Protein AF-X1KD25-F1 (afdb_monomer_lite)

Structure (mmCIF, N/CA/C/O backbone):
data_AF-X1KD25-F1
#
_entry.id   AF-X1KD25-F1
#
loop_
_atom_site.group_PDB
_atom_site.id
_atom_site.type_symbol
_atom_site.label_atom_id
_atom_site.label_alt_id
_atom_site.label_comp_id
_atom_site.label_asym_id
_atom_site.label_entity_id
_atom_site.label_seq_id
_atom_site.pdbx_PDB_ins_code
_atom_site.Cartn_x
_atom_site.Cartn_y
_atom_site.Cartn_z
_atom_site.occupancy
_atom_site.B_iso_or_equiv
_atom_site.auth_seq_id
_atom_site.auth_comp_id
_atom_site.auth_asym_id
_atom_site.auth_atom_id
_atom_site.pdbx_PDB_model_num
ATOM 1 N N . GLN A 1 1 ? 1.544 -10.661 -23.623 1.00 43.53 1 GLN A N 1
ATOM 2 C CA . GLN A 1 1 ? 0.130 -10.955 -23.960 1.00 43.53 1 GLN A CA 1
ATOM 3 C C . GLN A 1 1 ? -0.724 -11.406 -22.763 1.00 43.53 1 GLN A C 1
ATOM 5 O O . GLN A 1 1 ? -1.501 -10.585 -22.304 1.00 43.53 1 GLN A O 1
ATOM 10 N N . ARG A 1 2 ? -0.574 -12.611 -22.173 1.00 44.50 2 ARG A N 1
ATOM 11 C CA . ARG A 1 2 ? -1.440 -13.079 -21.047 1.00 44.50 2 ARG A CA 1
ATOM 12 C C . ARG A 1 2 ? -1.481 -12.170 -19.800 1.00 44.50 2 ARG A C 1
ATOM 14 O O . ARG A 1 2 ? -2.499 -12.089 -19.130 1.00 44.50 2 ARG A O 1
ATOM 21 N N . TYR A 1 3 ? -0.382 -11.484 -19.483 1.00 47.22 3 TYR A N 1
ATOM 22 C CA . TYR A 1 3 ? -0.321 -10.538 -18.360 1.00 47.22 3 TYR A CA 1
ATOM 23 C C . TYR A 1 3 ? -1.125 -9.248 -18.615 1.00 47.22 3 TYR A C 1
ATOM 25 O O . TYR A 1 3 ? -1.757 -8.728 -17.701 1.00 47.22 3 TYR A O 1
ATOM 33 N N . LEU A 1 4 ? -1.143 -8.760 -19.860 1.00 44.66 4 LEU A N 1
ATOM 34 C CA . LEU A 1 4 ? -1.826 -7.523 -20.257 1.00 44.66 4 LEU A CA 1
ATOM 35 C C . LEU A 1 4 ? -3.346 -7.714 -20.344 1.00 44.66 4 LEU A C 1
ATOM 37 O O . LEU A 1 4 ? -4.096 -6.845 -19.901 1.00 44.66 4 LEU A O 1
ATOM 41 N N . SER A 1 5 ? -3.804 -8.897 -20.772 1.00 47.56 5 SER A N 1
ATOM 42 C CA . SER A 1 5 ? -5.229 -9.251 -20.741 1.00 47.56 5 SER A CA 1
ATOM 43 C C . SER A 1 5 ? -5.800 -9.255 -19.317 1.00 47.56 5 SER A C 1
ATOM 45 O O . SER A 1 5 ? -6.944 -8.861 -19.113 1.00 47.56 5 SER A O 1
ATOM 47 N N . TYR A 1 6 ? -4.997 -9.608 -18.304 1.00 48.19 6 TYR A N 1
ATOM 48 C CA . TYR A 1 6 ? -5.400 -9.509 -16.892 1.00 48.19 6 TYR A CA 1
ATOM 49 C C . TYR A 1 6 ? -5.487 -8.064 -16.371 1.00 48.19 6 TYR A C 1
ATOM 51 O O . TYR A 1 6 ? -6.129 -7.816 -15.349 1.00 48.19 6 TYR A O 1
ATOM 59 N N . GLN A 1 7 ? -4.884 -7.104 -17.078 1.00 49.00 7 GLN A N 1
ATOM 60 C CA . GLN A 1 7 ? -4.996 -5.668 -16.801 1.00 49.00 7 GLN A CA 1
ATOM 61 C C . GLN A 1 7 ? -6.089 -4.981 -17.639 1.00 49.00 7 GLN A C 1
ATOM 63 O O . GLN A 1 7 ? -6.193 -3.758 -17.620 1.00 49.00 7 GLN A O 1
ATOM 68 N N . GLY A 1 8 ? -6.911 -5.749 -18.365 1.00 45.19 8 GLY A N 1
ATOM 69 C CA . GLY A 1 8 ? -7.964 -5.214 -19.233 1.00 45.19 8 GLY A CA 1
ATOM 70 C C . GLY A 1 8 ? -7.456 -4.667 -20.570 1.00 45.19 8 GLY A C 1
ATOM 71 O O . GLY A 1 8 ? -8.221 -4.037 -21.298 1.00 45.19 8 GLY A O 1
ATOM 72 N N . ILE A 1 9 ? -6.186 -4.910 -20.912 1.00 48.06 9 ILE A N 1
ATOM 73 C CA . ILE A 1 9 ? -5.575 -4.506 -22.181 1.00 48.06 9 ILE A CA 1
ATOM 74 C C . ILE A 1 9 ? -5.571 -5.726 -23.102 1.00 48.06 9 ILE A C 1
ATOM 76 O O . ILE A 1 9 ? -4.728 -6.617 -23.001 1.00 48.06 9 ILE A O 1
ATOM 80 N N . TRP A 1 10 ? -6.573 -5.780 -23.977 1.00 44.00 10 TRP A N 1
ATOM 81 C CA . TRP A 1 10 ? -6.831 -6.921 -24.860 1.00 44.00 10 TRP A CA 1
ATOM 82 C C . TRP A 1 10 ? -6.102 -6.831 -26.200 1.00 44.00 10 TRP A C 1
ATOM 84 O O . TRP A 1 10 ? -5.900 -7.848 -26.858 1.00 44.00 10 TRP A O 1
ATOM 94 N N . VAL A 1 11 ? -5.701 -5.623 -26.599 1.00 43.00 11 VAL A N 1
ATOM 95 C CA . VAL A 1 11 ? -5.075 -5.355 -27.894 1.00 43.00 11 VAL A CA 1
ATOM 96 C C . VAL A 1 11 ? -3.830 -4.509 -27.672 1.00 43.00 11 VAL A C 1
ATOM 98 O O . VAL A 1 11 ? -3.901 -3.418 -27.113 1.00 43.00 11 VAL A O 1
ATOM 101 N N . GLU A 1 12 ? -2.692 -5.026 -28.122 1.00 47.00 12 GLU A N 1
ATOM 102 C CA . GLU A 1 12 ? -1.426 -4.302 -28.197 1.00 47.00 12 GLU A CA 1
ATOM 103 C C . GLU A 1 12 ? -1.248 -3.859 -29.653 1.00 47.00 12 GLU A C 1
ATOM 105 O O . GLU A 1 12 ? -1.071 -4.686 -30.547 1.00 47.00 12 GLU A O 1
ATOM 110 N N . LEU A 1 13 ? -1.370 -2.558 -29.909 1.00 48.16 13 LEU A N 1
ATOM 111 C CA . LEU A 1 13 ? -1.155 -1.964 -31.227 1.00 48.16 13 LEU A CA 1
ATOM 112 C C . LEU A 1 13 ? 0.227 -1.310 -31.236 1.00 48.16 13 LEU A C 1
ATOM 114 O O . LEU A 1 13 ? 0.434 -0.274 -30.609 1.00 48.16 13 LEU A O 1
ATOM 118 N N . ALA A 1 14 ? 1.175 -1.916 -31.949 1.00 46.59 14 ALA A N 1
ATOM 119 C CA . ALA A 1 14 ? 2.464 -1.298 -32.238 1.00 46.59 14 ALA A CA 1
ATOM 120 C C . ALA A 1 14 ? 2.263 -0.239 -33.334 1.00 46.59 14 ALA A C 1
ATOM 122 O O . ALA A 1 14 ? 2.162 -0.565 -34.516 1.00 46.59 14 ALA A O 1
ATOM 123 N N . ILE A 1 15 ? 2.140 1.029 -32.940 1.00 49.97 15 ILE A N 1
ATOM 124 C CA . ILE A 1 15 ? 1.923 2.150 -33.865 1.00 49.97 15 ILE A CA 1
ATOM 125 C C . ILE A 1 15 ? 3.243 2.912 -34.019 1.00 49.97 15 ILE A C 1
ATOM 127 O O . ILE A 1 15 ? 3.791 3.401 -33.036 1.00 49.97 15 ILE A O 1
ATOM 131 N N . GLY A 1 16 ? 3.749 3.023 -35.253 1.00 60.91 16 GLY A N 1
ATOM 132 C CA . GLY A 1 16 ? 5.032 3.676 -35.554 1.00 60.91 16 GLY A CA 1
ATOM 133 C C . GLY A 1 16 ? 5.024 5.209 -35.460 1.00 60.91 16 GLY A C 1
ATOM 134 O O . GLY A 1 16 ? 6.057 5.807 -35.184 1.00 60.91 16 GLY A O 1
ATOM 135 N N . MET A 1 17 ? 3.872 5.862 -35.644 1.00 45.44 17 MET A N 1
ATOM 136 C CA . MET A 1 17 ? 3.722 7.312 -35.469 1.00 45.44 17 MET A CA 1
ATOM 137 C C . MET A 1 17 ? 2.410 7.629 -34.756 1.00 45.44 17 MET A C 1
ATOM 139 O O . MET A 1 17 ? 1.325 7.402 -35.287 1.00 45.44 17 MET A O 1
ATOM 143 N N . VAL A 1 18 ? 2.517 8.176 -33.546 1.00 56.03 18 VAL A N 1
ATOM 144 C CA . VAL A 1 18 ? 1.377 8.656 -32.761 1.00 56.03 18 VAL A CA 1
ATOM 145 C C . VAL A 1 18 ? 1.186 10.142 -33.049 1.00 56.03 18 VAL A C 1
ATOM 147 O O . VAL A 1 18 ? 1.967 10.977 -32.596 1.00 56.03 18 VAL A O 1
ATOM 150 N N . THR A 1 19 ? 0.139 10.493 -33.790 1.00 47.06 19 THR A N 1
ATOM 151 C CA . THR A 1 19 ? -0.303 11.884 -33.937 1.00 47.06 19 THR A CA 1
ATOM 152 C C . THR A 1 19 ? -1.391 12.175 -32.907 1.00 47.06 19 THR A C 1
ATOM 154 O O . THR A 1 19 ? -2.364 11.439 -32.752 1.00 47.06 19 THR A O 1
ATOM 157 N N . VAL A 1 20 ? -1.208 13.241 -32.126 1.00 55.00 20 VAL A N 1
ATOM 158 C CA . VAL A 1 20 ? -2.140 13.599 -31.049 1.00 55.00 20 VAL A CA 1
ATOM 159 C C . VAL A 1 20 ? -3.408 14.201 -31.659 1.00 55.00 20 VAL A C 1
ATOM 161 O O . VAL A 1 20 ? -3.435 15.379 -32.002 1.00 55.00 20 VAL A O 1
ATOM 164 N N . VAL A 1 21 ? -4.466 13.394 -31.771 1.00 62.50 21 VAL A N 1
ATOM 165 C CA . VAL A 1 21 ? -5.742 13.772 -32.415 1.00 62.50 21 VAL A CA 1
ATOM 166 C C . VAL A 1 21 ? -6.532 14.817 -31.607 1.00 62.50 21 VAL A C 1
ATOM 168 O O . VAL A 1 21 ? -7.290 15.599 -32.177 1.00 62.50 21 VAL A O 1
ATOM 171 N N . LYS A 1 22 ? -6.364 14.883 -30.276 1.00 47.78 22 LYS A N 1
ATOM 172 C CA . LYS A 1 22 ? -7.030 15.895 -29.432 1.00 47.78 22 LYS A CA 1
ATOM 173 C C . LYS A 1 22 ? -6.332 16.054 -28.077 1.00 47.78 22 LYS A C 1
ATOM 175 O O . LYS A 1 22 ? -6.145 15.077 -27.357 1.00 47.78 22 LYS A O 1
ATOM 180 N N . ARG A 1 23 ? -5.992 17.285 -27.677 1.00 53.59 23 ARG A N 1
ATOM 181 C CA . ARG A 1 23 ? -5.589 17.614 -26.294 1.00 53.59 23 ARG A CA 1
ATOM 182 C C . ARG A 1 23 ? -6.780 18.246 -25.574 1.00 53.59 23 ARG A C 1
ATOM 184 O O . ARG A 1 23 ? -7.233 19.301 -25.996 1.00 53.59 23 ARG A O 1
ATOM 191 N N . GLY A 1 24 ? -7.265 17.630 -24.489 1.00 48.31 24 GLY A N 1
ATOM 192 C CA . GLY A 1 24 ? -8.261 18.279 -23.616 1.00 48.31 24 GLY A CA 1
ATOM 193 C C . GLY A 1 24 ? -9.389 17.430 -23.016 1.00 48.31 24 GLY A C 1
ATOM 194 O O . GLY A 1 24 ? -10.346 18.022 -22.544 1.00 48.31 24 GLY A O 1
ATOM 195 N N . GLY A 1 25 ? -9.311 16.092 -23.011 1.00 49.28 25 GLY A N 1
ATOM 196 C CA . GLY A 1 25 ? -10.377 15.222 -22.466 1.00 49.28 25 GLY A CA 1
ATOM 197 C C . GLY A 1 25 ? -10.052 14.473 -21.165 1.00 49.28 25 GLY A C 1
ATOM 198 O O . GLY A 1 25 ? -10.835 13.634 -20.739 1.00 49.28 25 GLY A O 1
ATOM 199 N N . GLY A 1 26 ? -8.888 14.708 -20.552 1.00 53.50 26 GLY A N 1
ATOM 200 C CA . GLY A 1 26 ? -8.473 13.994 -19.339 1.00 53.50 26 GLY A CA 1
ATOM 201 C C . GLY A 1 26 ? -9.059 14.610 -18.066 1.00 53.50 26 GLY A C 1
ATOM 202 O O . GLY A 1 26 ? -9.097 15.834 -17.942 1.00 53.50 26 GLY A O 1
ATOM 203 N N . ASN A 1 27 ? -9.462 13.770 -17.107 1.00 63.03 27 ASN A N 1
ATOM 204 C CA . ASN A 1 27 ? -9.948 14.204 -15.794 1.00 63.03 27 ASN A CA 1
ATOM 205 C C . ASN A 1 27 ? -8.916 15.162 -15.141 1.00 63.03 27 ASN A C 1
ATOM 207 O O . ASN A 1 27 ? -7.735 14.803 -15.062 1.00 63.03 27 ASN A O 1
ATOM 211 N N . PRO A 1 28 ? -9.300 16.373 -14.694 1.00 63.59 28 PRO A N 1
ATOM 212 C CA . PRO A 1 28 ? -8.365 17.375 -14.168 1.00 63.59 28 PRO A CA 1
ATOM 213 C C . PRO A 1 28 ? -7.499 16.869 -13.004 1.00 63.59 28 PRO A C 1
ATOM 215 O O . PRO A 1 28 ? -6.336 17.259 -12.906 1.00 63.59 28 PRO A O 1
ATOM 218 N N . LEU A 1 29 ? -8.013 15.938 -12.193 1.00 57.72 29 LEU A N 1
ATOM 219 C CA . LEU A 1 29 ? -7.252 15.250 -11.141 1.00 57.72 29 LEU A CA 1
ATOM 220 C C . LEU A 1 29 ? -6.103 14.401 -11.704 1.00 57.72 29 LEU A C 1
ATOM 222 O O . LEU A 1 29 ? -4.980 14.465 -11.209 1.00 57.72 29 LEU A O 1
ATOM 226 N N . ILE A 1 30 ? -6.363 13.656 -12.780 1.00 60.28 30 ILE A N 1
ATOM 227 C CA . ILE A 1 30 ? -5.361 12.830 -13.468 1.00 60.28 30 ILE A CA 1
ATOM 228 C C . ILE A 1 30 ? -4.313 13.735 -14.124 1.00 60.28 30 ILE A C 1
ATOM 230 O O . ILE A 1 30 ? -3.114 13.496 -14.010 1.00 60.28 30 ILE A O 1
ATOM 234 N N . LYS A 1 31 ? -4.746 14.840 -14.741 1.00 63.47 31 LYS A N 1
ATOM 235 C CA . LYS A 1 31 ? -3.840 15.834 -15.332 1.00 63.47 31 LYS A CA 1
ATOM 236 C C . LYS A 1 31 ? -2.922 16.473 -14.285 1.00 63.47 31 LYS A C 1
ATOM 238 O O . LYS A 1 31 ? -1.751 16.709 -14.573 1.00 63.47 31 LYS A O 1
ATOM 243 N N . TRP A 1 32 ? -3.433 16.747 -13.086 1.00 58.78 32 TRP A N 1
ATOM 244 C CA . TRP A 1 32 ? -2.627 17.285 -11.992 1.00 58.78 32 TRP A CA 1
ATOM 245 C C . TRP A 1 32 ? -1.631 16.252 -11.457 1.00 58.78 32 TRP A C 1
ATOM 247 O O . TRP A 1 32 ? -0.458 16.586 -11.320 1.00 58.78 32 TRP A O 1
ATOM 257 N N . ALA A 1 33 ? -2.055 14.994 -11.291 1.00 59.16 33 ALA A N 1
ATOM 258 C CA . ALA A 1 33 ? -1.179 13.889 -10.898 1.00 59.16 33 ALA A CA 1
ATOM 259 C C . ALA A 1 33 ? -0.038 13.648 -11.906 1.00 59.16 33 ALA A C 1
ATOM 261 O O . ALA A 1 33 ? 1.110 13.455 -11.509 1.00 59.16 33 ALA A O 1
ATOM 262 N N . HIS A 1 34 ? -0.315 13.728 -13.213 1.00 64.00 34 HIS A N 1
ATOM 263 C CA . HIS A 1 34 ? 0.737 13.690 -14.234 1.00 64.00 34 HIS A CA 1
ATOM 264 C C . HIS A 1 34 ? 1.662 14.905 -14.140 1.00 64.00 34 HIS A C 1
ATOM 266 O O . HIS A 1 34 ? 2.876 14.760 -14.199 1.00 64.00 34 HIS A O 1
ATOM 272 N N . LYS A 1 35 ? 1.122 16.104 -13.913 1.00 63.53 35 LYS A N 1
ATOM 273 C CA . LYS A 1 35 ? 1.933 17.324 -13.819 1.00 63.53 35 LYS A CA 1
ATOM 274 C C . LYS A 1 35 ? 2.869 17.321 -12.603 1.00 63.53 35 LYS A C 1
ATOM 276 O O . LYS A 1 35 ? 4.002 17.791 -12.711 1.00 63.53 35 LYS A O 1
ATOM 281 N N . SER A 1 36 ? 2.422 16.799 -11.461 1.00 60.31 36 SER A N 1
ATOM 282 C CA . SER A 1 36 ? 3.265 16.604 -10.275 1.00 60.31 36 SER A CA 1
ATOM 283 C C . SER A 1 36 ? 4.293 15.497 -10.490 1.00 60.31 36 SER A C 1
ATOM 285 O O . SER A 1 36 ? 5.448 15.670 -10.105 1.00 60.31 36 SER A O 1
ATOM 287 N N . ARG A 1 37 ? 3.910 14.407 -11.172 1.00 64.56 37 ARG A N 1
ATOM 288 C CA . ARG A 1 37 ? 4.835 13.351 -11.608 1.00 64.56 37 ARG A CA 1
ATOM 289 C C . ARG A 1 37 ? 5.963 13.938 -12.459 1.00 64.56 37 ARG A C 1
ATOM 291 O O . ARG A 1 37 ? 7.130 13.737 -12.144 1.00 64.56 37 ARG A O 1
ATOM 298 N N . ASP A 1 38 ? 5.619 14.735 -13.466 1.00 66.44 38 ASP A N 1
ATOM 299 C CA . ASP A 1 38 ? 6.579 15.382 -14.365 1.00 66.44 38 ASP A CA 1
ATOM 300 C C . ASP A 1 38 ? 7.462 16.399 -13.630 1.00 66.44 38 ASP A C 1
ATOM 302 O O . ASP A 1 38 ? 8.631 16.583 -13.961 1.00 66.44 38 ASP A O 1
ATOM 306 N N . TRP A 1 39 ? 6.930 17.077 -12.608 1.00 67.81 39 TRP A N 1
ATOM 307 C CA . TRP A 1 39 ? 7.733 17.944 -11.746 1.00 6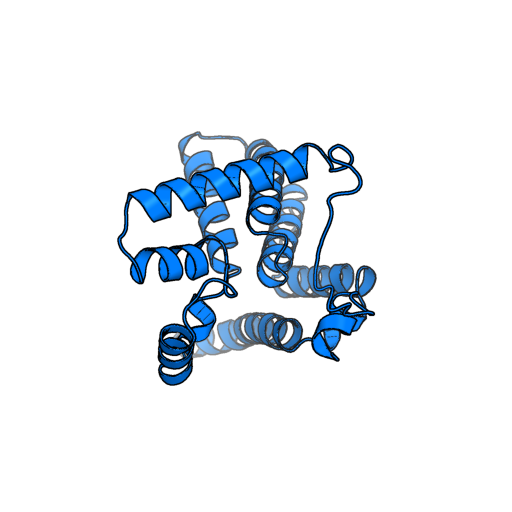7.81 39 TRP A CA 1
ATOM 308 C C . TRP A 1 39 ? 8.757 17.149 -10.927 1.00 67.81 39 TRP A C 1
ATOM 310 O O . TRP A 1 39 ? 9.932 17.501 -10.954 1.00 67.81 39 TRP A O 1
ATOM 320 N N . MET A 1 40 ? 8.351 16.051 -10.281 1.00 61.09 40 MET A N 1
ATOM 321 C CA . MET A 1 40 ? 9.271 15.180 -9.535 1.00 61.09 40 MET A CA 1
ATOM 322 C C . MET A 1 40 ? 10.353 14.583 -10.440 1.00 61.09 40 MET A C 1
ATOM 324 O O . MET A 1 40 ? 11.520 14.561 -10.060 1.00 61.09 40 MET A O 1
ATOM 328 N N . VAL A 1 41 ? 9.986 14.145 -11.648 1.00 66.56 41 VAL A N 1
ATOM 329 C CA . VAL A 1 41 ? 10.929 13.627 -12.653 1.00 66.56 41 VAL A CA 1
ATOM 330 C C . VAL A 1 41 ? 11.988 14.673 -12.990 1.00 66.56 41 VAL A C 1
ATOM 332 O O . VAL A 1 41 ? 13.174 14.357 -12.928 1.00 66.56 41 VAL A O 1
ATOM 335 N N . ARG A 1 42 ? 11.578 15.921 -13.252 1.00 68.56 42 ARG A N 1
ATOM 336 C CA . ARG A 1 42 ? 12.513 17.020 -13.536 1.00 68.56 42 ARG A CA 1
ATOM 337 C C . ARG A 1 42 ? 13.431 17.327 -12.361 1.00 68.56 42 ARG A C 1
ATOM 339 O O . ARG A 1 42 ? 14.620 17.519 -12.568 1.00 68.56 42 ARG A O 1
ATOM 346 N N . VAL A 1 43 ? 12.907 17.351 -11.134 1.00 70.19 43 VAL A N 1
ATOM 347 C CA . VAL A 1 43 ? 13.733 17.567 -9.934 1.00 70.19 43 VAL A CA 1
ATOM 348 C C . VAL A 1 43 ? 14.787 16.465 -9.802 1.00 7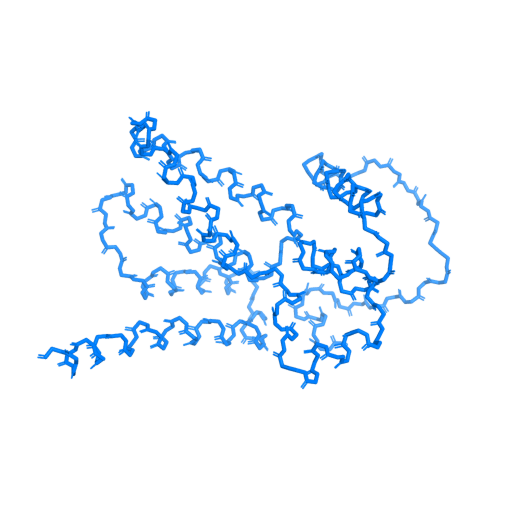0.19 43 VAL A C 1
ATOM 350 O O . VAL A 1 43 ? 15.950 16.760 -9.541 1.00 70.19 43 VAL A O 1
ATOM 353 N N . ILE A 1 44 ? 14.414 15.206 -10.040 1.00 65.62 44 ILE A N 1
ATOM 354 C CA . ILE A 1 44 ? 15.335 14.067 -9.949 1.00 65.62 44 ILE A CA 1
ATOM 355 C C . ILE A 1 44 ? 16.419 14.130 -11.036 1.00 65.62 44 ILE A C 1
ATOM 357 O O . ILE A 1 44 ? 17.592 13.936 -10.724 1.00 65.62 44 ILE A O 1
ATOM 361 N N . GLU A 1 45 ? 16.051 14.435 -12.283 1.00 70.75 45 GLU A N 1
ATOM 362 C CA . GLU A 1 45 ? 17.000 14.597 -13.401 1.00 70.75 45 GLU A CA 1
ATOM 363 C C . GLU A 1 45 ? 17.996 15.729 -13.165 1.00 70.75 45 GLU A C 1
ATOM 365 O O . GLU A 1 45 ? 19.163 15.609 -13.519 1.00 70.75 45 GLU A O 1
ATOM 370 N N . HIS A 1 46 ? 17.544 16.819 -12.548 1.00 73.50 46 HIS A N 1
ATOM 371 C CA . HIS A 1 46 ? 18.389 17.982 -12.307 1.00 73.50 46 HIS A CA 1
ATOM 372 C C . HIS A 1 46 ? 19.310 17.823 -11.088 1.00 73.50 46 HIS A C 1
ATOM 374 O O . HIS A 1 46 ? 20.260 18.592 -10.940 1.00 73.50 46 HIS A O 1
ATOM 380 N N . THR A 1 47 ? 19.020 16.856 -10.208 1.00 75.12 47 THR A N 1
ATOM 381 C CA . THR A 1 47 ? 19.750 16.646 -8.946 1.00 75.12 47 THR A CA 1
ATOM 382 C C . THR A 1 47 ? 20.738 15.481 -9.024 1.00 75.12 47 THR A C 1
ATOM 384 O O . THR A 1 47 ? 21.748 15.503 -8.323 1.00 75.12 47 THR A O 1
ATOM 387 N N . LEU A 1 48 ? 20.478 14.460 -9.854 1.00 73.19 48 LEU A N 1
ATOM 388 C CA . LEU A 1 48 ? 21.343 13.282 -9.973 1.00 73.19 48 LEU A CA 1
ATOM 389 C C . LEU A 1 48 ? 21.799 13.031 -11.421 1.00 73.19 48 LEU A C 1
ATOM 391 O O . LEU A 1 48 ? 20.958 12.989 -12.320 1.00 73.19 48 LEU A O 1
ATOM 395 N N . PRO A 1 49 ? 23.097 12.754 -11.652 1.00 72.69 49 PRO A N 1
ATOM 396 C CA . PRO A 1 49 ? 23.579 12.285 -12.946 1.00 72.69 49 PRO A CA 1
ATOM 397 C C . PRO A 1 49 ? 23.079 10.864 -13.255 1.00 72.69 49 PRO A C 1
ATOM 399 O O . PRO A 1 49 ? 22.805 10.056 -12.356 1.00 72.69 49 PRO A O 1
ATOM 402 N N . GLU A 1 50 ? 22.965 10.535 -14.542 1.00 66.56 50 GLU A N 1
ATOM 403 C CA . GLU A 1 50 ? 22.698 9.159 -14.970 1.00 66.56 50 GLU A CA 1
ATOM 404 C C . GLU A 1 50 ? 23.862 8.230 -14.576 1.00 66.56 50 GLU A C 1
ATOM 406 O O . GLU A 1 50 ? 25.018 8.660 -14.603 1.00 66.56 50 GLU A O 1
ATOM 411 N N . PRO A 1 51 ? 23.601 6.965 -14.182 1.00 65.56 51 PRO A N 1
ATOM 412 C CA . PRO A 1 51 ? 22.324 6.238 -14.228 1.00 65.56 51 PRO A CA 1
ATOM 413 C C . PRO A 1 51 ? 21.475 6.326 -12.939 1.00 65.56 51 PRO A C 1
ATOM 415 O O . PRO A 1 51 ? 20.422 5.692 -12.846 1.00 65.56 51 PRO A O 1
ATOM 418 N N . TYR A 1 52 ? 21.899 7.090 -11.928 1.00 67.62 52 TYR A N 1
ATOM 419 C CA . TYR A 1 52 ? 21.258 7.109 -10.604 1.00 67.62 52 TYR A CA 1
ATOM 420 C C . TYR A 1 52 ? 19.873 7.768 -10.602 1.00 67.62 52 TYR A C 1
ATOM 422 O O . TYR A 1 52 ? 18.972 7.317 -9.890 1.00 67.62 52 TYR A O 1
ATOM 430 N N . SER A 1 53 ? 19.669 8.793 -11.433 1.00 64.06 53 SER A N 1
ATOM 431 C CA . SER A 1 53 ? 18.360 9.432 -11.626 1.00 64.06 53 SER A CA 1
ATOM 432 C C . SER A 1 53 ? 17.308 8.449 -12.159 1.00 64.06 53 SER A C 1
ATOM 434 O O . SER A 1 53 ? 16.160 8.468 -11.714 1.00 64.06 53 SER A O 1
ATOM 436 N N . LEU A 1 54 ? 17.703 7.533 -13.049 1.00 64.12 54 LEU A N 1
ATOM 437 C CA . LEU A 1 54 ? 16.841 6.496 -13.630 1.00 64.12 54 LEU A CA 1
ATOM 438 C C . LEU A 1 54 ? 16.435 5.456 -12.576 1.00 64.12 54 LEU A C 1
ATOM 440 O O . LEU A 1 54 ? 15.271 5.061 -12.504 1.00 64.12 54 LEU A O 1
ATOM 444 N N . VAL A 1 55 ? 17.365 5.077 -11.695 1.00 64.62 55 VAL A N 1
ATOM 445 C CA . VAL A 1 55 ? 17.087 4.188 -10.55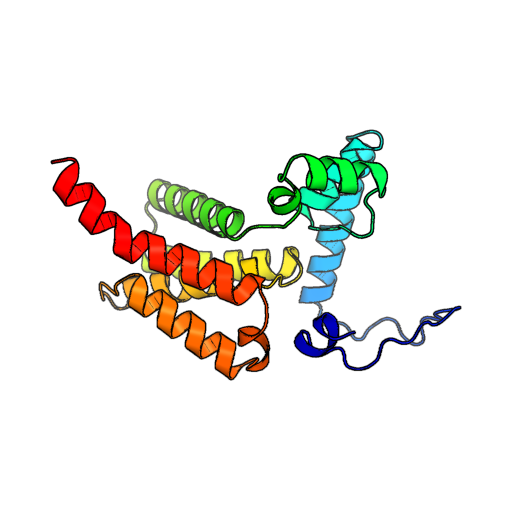3 1.00 64.62 55 VAL A CA 1
ATOM 446 C C . VAL A 1 55 ? 16.126 4.840 -9.564 1.00 64.62 55 VAL A C 1
ATOM 448 O O . VAL A 1 55 ? 15.138 4.218 -9.170 1.00 64.62 55 VAL A O 1
ATOM 451 N N . LEU A 1 56 ? 16.352 6.104 -9.203 1.00 65.38 56 LEU A N 1
ATOM 452 C CA . LEU A 1 56 ? 15.490 6.818 -8.260 1.00 65.38 56 LEU A CA 1
ATOM 453 C C . LEU A 1 56 ? 14.071 7.014 -8.816 1.00 65.38 56 LEU A C 1
ATOM 455 O O . LEU A 1 56 ? 13.095 6.851 -8.081 1.00 65.38 56 LEU A O 1
ATOM 459 N N . LYS A 1 57 ? 13.936 7.271 -10.124 1.00 65.56 57 LYS A N 1
ATOM 460 C CA . LYS A 1 57 ? 12.635 7.271 -10.814 1.00 65.56 57 LYS A CA 1
ATOM 461 C C . LYS A 1 57 ? 11.968 5.899 -10.782 1.00 65.56 57 LYS A C 1
ATOM 463 O O . LYS A 1 57 ? 10.773 5.812 -10.496 1.00 65.56 57 LYS A O 1
ATOM 468 N N . GLY A 1 58 ? 12.723 4.830 -11.020 1.00 63.56 58 GLY A N 1
ATOM 469 C CA . GLY A 1 58 ? 12.231 3.458 -10.908 1.00 63.56 58 GLY A CA 1
ATOM 470 C C . GLY A 1 58 ? 11.703 3.127 -9.509 1.00 63.56 58 GLY A C 1
ATOM 471 O O . GLY A 1 58 ? 10.646 2.517 -9.385 1.00 63.56 58 GLY A O 1
ATOM 472 N N . ILE A 1 59 ? 12.381 3.582 -8.453 1.00 62.25 59 ILE A N 1
ATOM 473 C CA . ILE A 1 59 ? 11.991 3.323 -7.057 1.00 62.25 59 ILE A CA 1
ATOM 474 C C . ILE A 1 59 ? 10.804 4.199 -6.628 1.00 62.25 59 ILE A C 1
ATOM 476 O O . ILE A 1 59 ? 9.810 3.677 -6.123 1.00 62.25 59 ILE A O 1
ATOM 480 N N . MET A 1 60 ? 10.869 5.518 -6.840 1.00 63.19 60 MET A N 1
ATOM 481 C CA . MET A 1 60 ? 9.835 6.449 -6.358 1.00 63.19 60 MET A CA 1
ATOM 482 C C . MET A 1 60 ? 8.589 6.484 -7.239 1.00 63.19 60 MET A C 1
ATOM 484 O O . MET A 1 60 ? 7.469 6.545 -6.735 1.00 63.19 60 MET A O 1
ATOM 488 N N . LEU A 1 61 ? 8.779 6.489 -8.557 1.00 61.41 61 LEU A N 1
ATOM 489 C CA . LEU A 1 61 ? 7.702 6.651 -9.539 1.00 61.41 61 LEU A CA 1
ATOM 490 C C . LEU A 1 61 ? 7.333 5.319 -10.199 1.00 61.41 61 LEU A C 1
ATOM 492 O O . LEU A 1 61 ? 6.353 5.241 -10.945 1.00 61.41 61 LEU A O 1
ATOM 496 N N . GLY A 1 62 ? 8.104 4.261 -9.928 1.00 58.69 62 GLY A N 1
ATOM 497 C CA . GLY A 1 62 ? 7.865 2.941 -10.484 1.00 58.69 62 GLY A CA 1
ATOM 498 C C . GLY A 1 62 ? 8.218 2.814 -11.968 1.00 58.69 62 GLY A C 1
ATOM 499 O O . GLY A 1 62 ? 7.862 1.804 -12.582 1.00 58.69 62 GLY A O 1
ATOM 500 N N . ASP A 1 63 ? 8.841 3.829 -12.564 1.00 60.84 63 ASP A N 1
ATOM 501 C CA . ASP A 1 63 ? 9.108 3.922 -14.000 1.00 60.84 63 ASP A CA 1
ATOM 502 C C . ASP A 1 63 ? 10.198 2.922 -14.416 1.00 60.84 63 ASP A C 1
ATOM 504 O O . ASP A 1 63 ? 11.392 3.210 -14.374 1.00 60.84 63 ASP A O 1
ATOM 508 N N . LYS A 1 64 ? 9.769 1.693 -14.723 1.00 55.06 64 LYS A N 1
ATOM 509 C CA . LYS A 1 64 ? 10.646 0.580 -15.106 1.00 55.06 64 LYS A CA 1
ATOM 510 C C . LYS A 1 64 ? 11.072 0.625 -16.568 1.00 55.06 64 LYS A C 1
ATOM 512 O O . LYS A 1 64 ? 12.079 0.010 -16.897 1.00 55.06 64 LYS A O 1
ATOM 517 N N . GLU A 1 65 ? 10.310 1.309 -17.418 1.00 53.78 65 GLU A N 1
ATOM 518 C CA . GLU A 1 65 ? 10.569 1.375 -18.862 1.00 53.78 65 GLU A CA 1
ATOM 519 C C . GLU A 1 65 ? 11.762 2.275 -19.182 1.00 53.78 65 GLU A C 1
ATOM 521 O O . GLU A 1 65 ? 12.477 2.033 -20.147 1.00 53.78 65 GLU A O 1
ATOM 526 N N . SER A 1 66 ? 12.030 3.255 -18.319 1.00 56.56 66 SER A N 1
ATOM 527 C CA . SER A 1 66 ? 13.157 4.179 -18.462 1.00 56.56 66 SER A CA 1
ATOM 528 C C . SER A 1 66 ? 14.503 3.596 -17.991 1.00 56.56 66 SER A C 1
ATOM 530 O O . SER A 1 66 ? 15.537 4.237 -18.144 1.00 56.56 66 SER A O 1
ATOM 532 N N . LEU A 1 67 ? 14.525 2.412 -17.366 1.00 58.41 67 LEU A N 1
ATOM 533 C CA . LEU A 1 67 ? 15.731 1.835 -16.758 1.00 58.41 67 LEU A CA 1
ATOM 534 C C . LEU A 1 67 ? 16.595 1.082 -17.789 1.00 58.41 67 LEU A C 1
ATOM 536 O O . LEU A 1 67 ? 16.074 0.201 -18.476 1.00 58.41 67 LEU A O 1
ATOM 540 N N . PRO A 1 68 ? 17.922 1.322 -17.845 1.00 64.44 68 PRO A N 1
ATOM 541 C CA . PRO A 1 68 ? 18.823 0.539 -18.684 1.00 64.44 68 PRO A CA 1
ATOM 542 C C . PRO A 1 68 ? 18.767 -0.949 -18.315 1.00 64.44 68 PRO A C 1
ATOM 544 O O . PRO A 1 68 ? 18.835 -1.308 -17.134 1.00 64.44 68 PRO A O 1
ATOM 547 N N . LEU A 1 69 ? 18.686 -1.822 -19.324 1.00 60.22 69 LEU A N 1
ATOM 548 C CA . LEU A 1 69 ? 18.563 -3.279 -19.152 1.00 60.22 69 LEU A CA 1
ATOM 549 C C . LEU A 1 69 ? 19.677 -3.874 -18.272 1.00 60.22 69 LEU A C 1
ATOM 551 O O . LEU A 1 69 ? 19.415 -4.757 -17.463 1.00 60.22 69 LEU A O 1
ATOM 555 N N . THR A 1 70 ? 20.893 -3.330 -18.349 1.0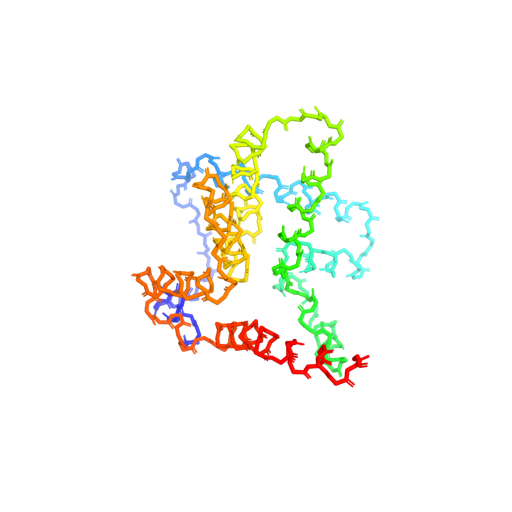0 60.31 70 THR A N 1
ATOM 556 C CA . THR A 1 70 ? 22.054 -3.736 -17.534 1.00 60.31 70 THR A CA 1
ATOM 557 C C . THR A 1 70 ? 21.855 -3.494 -16.036 1.00 60.31 70 THR A C 1
ATOM 559 O O . THR A 1 70 ? 22.240 -4.311 -15.196 1.00 60.31 70 THR A O 1
ATOM 562 N N . VAL A 1 71 ? 21.208 -2.383 -15.682 1.00 62.94 71 VAL A N 1
ATOM 563 C CA . VAL A 1 71 ? 20.862 -2.053 -14.297 1.00 62.94 71 VAL A CA 1
ATOM 564 C C . VAL A 1 71 ? 19.734 -2.969 -13.831 1.00 62.94 71 VAL A C 1
ATOM 566 O O . VAL A 1 71 ? 19.818 -3.554 -12.753 1.00 62.94 71 VAL A O 1
ATOM 569 N N . GLN A 1 72 ? 18.718 -3.174 -14.670 1.00 60.62 72 GLN A N 1
ATOM 570 C CA . GLN A 1 72 ? 17.589 -4.050 -14.360 1.00 60.62 72 GLN A CA 1
ATOM 571 C C . GLN A 1 72 ? 18.034 -5.507 -14.122 1.00 60.62 72 GLN A C 1
ATOM 573 O O . GLN A 1 72 ? 17.622 -6.113 -13.132 1.00 60.62 72 GLN A O 1
ATOM 578 N N . GLU A 1 73 ? 18.939 -6.040 -14.947 1.00 62.28 73 GLU A N 1
ATOM 579 C CA . GLU A 1 73 ? 19.550 -7.359 -14.743 1.00 62.28 73 GLU A CA 1
ATOM 580 C C . GLU A 1 73 ? 20.367 -7.438 -13.452 1.00 62.28 73 GLU A C 1
ATOM 582 O O . GLU A 1 73 ? 20.322 -8.456 -12.765 1.00 62.28 73 GLU A O 1
ATOM 587 N N . SER A 1 74 ? 21.070 -6.369 -13.074 1.00 63.69 74 SER A N 1
ATOM 588 C CA . SER A 1 74 ? 21.839 -6.329 -11.823 1.00 63.69 74 SER A CA 1
ATOM 589 C C . SER A 1 74 ? 20.927 -6.406 -10.588 1.00 63.69 74 SER A C 1
ATOM 591 O O . SER A 1 74 ? 21.214 -7.142 -9.639 1.00 63.69 74 SER A O 1
ATOM 593 N N . PHE A 1 75 ? 19.774 -5.729 -10.613 1.00 60.22 75 PHE A N 1
ATOM 594 C CA . PHE A 1 75 ? 18.751 -5.834 -9.561 1.00 60.22 75 PHE A CA 1
ATOM 595 C C . PHE A 1 75 ? 18.035 -7.197 -9.557 1.00 60.22 75 PHE A C 1
ATOM 597 O O . PHE A 1 75 ? 17.659 -7.701 -8.497 1.00 60.22 75 PHE A O 1
ATOM 604 N N . LEU A 1 76 ? 17.858 -7.826 -10.722 1.00 62.56 76 LEU A N 1
ATOM 605 C CA . LEU A 1 76 ? 17.296 -9.177 -10.822 1.00 62.56 76 LEU A CA 1
ATOM 606 C C . LEU A 1 76 ? 18.272 -10.241 -10.300 1.00 62.56 76 LEU A C 1
ATOM 608 O O . LEU A 1 76 ? 17.865 -11.098 -9.519 1.00 62.56 76 LEU A O 1
ATOM 612 N N . ARG A 1 77 ? 19.561 -10.149 -10.653 1.00 66.56 77 ARG A N 1
ATOM 613 C CA . ARG A 1 77 ? 20.623 -11.063 -10.189 1.00 66.56 77 ARG A CA 1
ATOM 614 C C . ARG A 1 77 ? 20.835 -11.008 -8.680 1.00 66.56 77 ARG A C 1
ATOM 616 O O . ARG A 1 77 ? 21.154 -12.022 -8.073 1.00 66.56 77 ARG A O 1
ATOM 623 N N . THR A 1 78 ? 20.631 -9.843 -8.073 1.00 67.25 78 THR A N 1
ATOM 624 C CA . THR A 1 78 ? 20.726 -9.656 -6.616 1.00 67.25 78 THR A CA 1
ATOM 625 C C . THR A 1 78 ? 19.419 -9.975 -5.878 1.00 67.25 78 THR A C 1
ATOM 627 O O . THR A 1 78 ? 19.361 -9.844 -4.660 1.00 67.25 78 THR A O 1
ATOM 630 N N . GLY A 1 79 ? 18.347 -10.364 -6.583 1.00 54.34 79 GLY A N 1
ATOM 631 C CA . GLY A 1 79 ? 17.032 -10.646 -5.987 1.00 54.34 79 GLY A CA 1
ATOM 632 C C . GLY A 1 79 ? 16.290 -9.407 -5.456 1.00 54.34 79 GLY A C 1
ATOM 633 O O . GLY A 1 79 ? 15.182 -9.508 -4.921 1.00 54.34 79 GLY A O 1
ATOM 634 N N . THR A 1 80 ? 16.854 -8.212 -5.636 1.00 54.94 80 THR A N 1
ATOM 635 C CA . THR A 1 80 ? 16.321 -6.934 -5.136 1.00 54.94 80 THR A CA 1
ATOM 636 C C . THR A 1 80 ? 15.362 -6.251 -6.115 1.00 54.94 80 THR A C 1
ATOM 638 O O . THR A 1 80 ? 14.859 -5.162 -5.847 1.00 54.94 80 THR A O 1
ATOM 641 N N . GLY A 1 81 ? 15.005 -6.913 -7.220 1.00 54.59 81 GLY A N 1
ATOM 642 C CA . GLY A 1 81 ? 14.040 -6.405 -8.204 1.00 54.59 81 GLY A CA 1
ATOM 643 C C . GLY A 1 81 ? 12.647 -6.068 -7.641 1.00 54.59 81 GLY A C 1
ATOM 644 O O . GLY A 1 81 ? 11.884 -5.337 -8.275 1.00 54.59 81 GLY A O 1
ATOM 645 N N . HIS A 1 82 ? 12.317 -6.548 -6.438 1.00 58.88 82 HIS A N 1
ATOM 646 C CA . HIS A 1 82 ? 11.096 -6.190 -5.712 1.00 58.88 82 HIS A CA 1
ATOM 647 C C . HIS A 1 82 ? 11.117 -4.754 -5.147 1.00 58.88 82 HIS A C 1
ATOM 649 O O . HIS A 1 82 ? 10.054 -4.157 -4.994 1.00 58.88 82 HIS A O 1
ATOM 655 N N . ILE A 1 83 ? 12.301 -4.178 -4.900 1.00 56.00 83 ILE A N 1
ATOM 656 C CA . ILE A 1 83 ? 12.497 -2.797 -4.415 1.00 56.00 83 ILE A CA 1
ATOM 657 C C . ILE A 1 83 ? 12.219 -1.774 -5.530 1.00 56.00 83 ILE A C 1
ATOM 659 O O . ILE A 1 83 ? 11.762 -0.667 -5.267 1.00 56.00 83 ILE A O 1
ATOM 663 N N . LEU A 1 84 ? 12.398 -2.173 -6.795 1.00 52.09 84 LEU A N 1
ATOM 664 C CA . LEU A 1 84 ? 12.071 -1.372 -7.987 1.00 52.09 84 LEU A CA 1
ATOM 665 C C . LEU A 1 84 ? 10.553 -1.228 -8.233 1.00 52.09 84 LEU A C 1
ATOM 667 O O . LEU A 1 84 ? 10.120 -0.761 -9.288 1.00 52.09 84 LEU A O 1
ATOM 671 N N . VAL A 1 85 ? 9.712 -1.705 -7.315 1.00 52.72 85 VAL A N 1
ATOM 672 C CA . VAL A 1 85 ? 8.259 -1.549 -7.369 1.00 52.72 85 VAL A CA 1
ATOM 673 C C . VAL A 1 85 ? 7.827 -0.772 -6.139 1.00 52.72 85 VAL A C 1
ATOM 675 O O . VAL A 1 85 ? 8.086 -1.196 -5.017 1.00 52.72 85 VAL A O 1
ATOM 678 N N . VAL A 1 86 ? 7.089 0.319 -6.354 1.00 56.88 86 VAL A N 1
ATOM 679 C CA . VAL A 1 86 ? 6.347 1.003 -5.289 1.00 56.88 86 VAL A CA 1
ATOM 680 C C . VAL A 1 86 ? 5.521 -0.030 -4.512 1.00 56.88 86 VAL A C 1
ATOM 682 O O . VAL A 1 86 ? 4.582 -0.634 -5.041 1.00 56.88 86 VAL A O 1
ATOM 685 N N . SER A 1 87 ? 5.924 -0.275 -3.269 1.00 63.78 87 SER A N 1
ATOM 686 C CA . SER A 1 87 ? 5.379 -1.319 -2.405 1.00 63.78 87 SER A CA 1
ATOM 687 C C . SER A 1 87 ? 4.283 -0.772 -1.488 1.00 63.78 87 SER A C 1
ATOM 689 O O . SER A 1 87 ? 4.234 0.422 -1.192 1.00 63.78 87 SER A O 1
ATOM 691 N N . GLY A 1 88 ? 3.429 -1.662 -0.969 1.00 63.66 88 GLY A N 1
ATOM 692 C CA . GLY A 1 88 ? 2.426 -1.307 0.045 1.00 63.66 88 GLY A CA 1
ATOM 693 C C . GLY A 1 88 ? 3.029 -0.735 1.338 1.00 63.66 88 GLY A C 1
ATOM 694 O O . GLY A 1 88 ? 2.335 -0.053 2.086 1.00 63.66 88 GLY A O 1
ATOM 695 N N . LEU A 1 89 ? 4.333 -0.936 1.567 1.00 68.56 89 LEU A N 1
ATOM 696 C CA . LEU A 1 89 ? 5.066 -0.364 2.696 1.00 68.56 89 LEU A CA 1
ATOM 697 C C . LEU A 1 89 ? 5.086 1.166 2.653 1.00 68.56 89 LEU A C 1
ATOM 699 O O . LEU A 1 89 ? 4.954 1.796 3.695 1.00 68.56 89 LEU A O 1
ATOM 703 N N . HIS A 1 90 ? 5.173 1.772 1.467 1.00 73.00 90 HIS A N 1
ATOM 704 C CA . HIS A 1 90 ? 5.147 3.230 1.348 1.00 73.00 90 HIS A CA 1
ATOM 705 C C . HIS A 1 90 ? 3.797 3.805 1.796 1.00 73.00 90 HIS A C 1
ATOM 707 O O . HIS A 1 90 ? 3.752 4.819 2.487 1.00 73.00 90 HIS A O 1
ATOM 713 N N . VAL A 1 91 ? 2.698 3.115 1.475 1.00 76.94 91 VAL A N 1
ATOM 714 C CA . VAL A 1 91 ? 1.351 3.482 1.939 1.00 76.94 91 VAL A CA 1
ATOM 715 C C . VAL A 1 91 ? 1.264 3.384 3.463 1.00 76.94 91 VAL A C 1
ATOM 717 O O . VAL A 1 91 ? 0.764 4.302 4.111 1.00 76.94 91 VAL A O 1
ATOM 720 N N . GLY A 1 92 ? 1.794 2.300 4.041 1.00 74.88 92 GLY A N 1
ATOM 721 C CA . GLY A 1 92 ? 1.856 2.116 5.493 1.00 74.88 92 GLY A CA 1
ATOM 722 C C . GLY A 1 92 ? 2.701 3.182 6.196 1.00 74.88 92 GLY A C 1
ATOM 723 O O . GLY A 1 92 ? 2.285 3.705 7.226 1.00 74.88 92 GLY A O 1
ATOM 724 N N . LEU A 1 93 ? 3.843 3.560 5.615 1.00 80.38 93 LEU A N 1
ATOM 725 C CA . LEU A 1 93 ? 4.718 4.607 6.144 1.00 80.38 93 LEU A CA 1
ATOM 726 C C . LEU A 1 93 ? 4.029 5.977 6.143 1.00 80.38 93 LEU A C 1
ATOM 728 O O . LEU A 1 93 ? 4.089 6.692 7.141 1.00 80.38 93 LEU A O 1
ATOM 732 N N . ILE A 1 94 ? 3.344 6.328 5.051 1.00 81.94 94 ILE A N 1
ATOM 733 C CA . ILE A 1 94 ? 2.581 7.581 4.956 1.00 81.94 94 ILE A CA 1
ATOM 734 C C . ILE A 1 94 ? 1.470 7.608 6.002 1.00 81.94 94 ILE A C 1
ATOM 736 O O . ILE A 1 94 ? 1.313 8.611 6.695 1.00 81.94 94 ILE A O 1
ATOM 740 N N . LEU A 1 95 ? 0.730 6.506 6.154 1.00 80.62 95 LEU A N 1
ATOM 741 C CA . LEU A 1 95 ? -0.289 6.397 7.194 1.00 80.62 95 LEU A CA 1
ATOM 742 C C . LEU A 1 95 ? 0.322 6.576 8.589 1.00 80.62 95 LEU A C 1
ATOM 744 O O . LEU A 1 95 ? -0.214 7.346 9.380 1.00 80.62 95 LEU A O 1
ATOM 748 N N . LEU A 1 96 ? 1.435 5.903 8.890 1.00 81.31 96 LEU A N 1
ATOM 749 C CA . LEU A 1 96 ? 2.110 6.004 10.184 1.00 81.31 96 LEU A CA 1
ATOM 750 C C . LEU A 1 96 ? 2.522 7.449 10.487 1.00 81.31 96 LEU A C 1
ATOM 752 O O . LEU A 1 96 ? 2.214 7.959 11.564 1.00 81.31 96 LEU A O 1
ATOM 756 N N . LEU A 1 97 ? 3.174 8.115 9.531 1.00 84.75 97 LEU A N 1
ATOM 757 C CA . LEU A 1 97 ? 3.597 9.509 9.664 1.00 84.75 97 LEU A CA 1
ATOM 758 C C . LEU A 1 97 ? 2.397 10.420 9.942 1.00 84.75 97 LEU A C 1
ATOM 760 O O . LEU A 1 97 ? 2.446 11.280 10.820 1.00 84.75 97 LEU A O 1
ATOM 764 N N . LEU A 1 98 ? 1.302 10.194 9.221 1.00 83.44 98 LEU A N 1
ATOM 765 C CA . LEU A 1 98 ? 0.085 10.971 9.362 1.00 83.44 98 LEU A CA 1
ATOM 766 C C . LEU A 1 98 ? -0.584 10.744 10.728 1.00 83.44 98 LEU A C 1
ATOM 768 O O . LEU A 1 98 ? -0.999 11.702 11.375 1.00 83.44 98 LEU A O 1
ATOM 772 N N . LEU A 1 99 ? -0.628 9.500 11.213 1.00 81.69 99 LEU A N 1
ATOM 773 C CA . LEU A 1 99 ? -1.142 9.171 12.546 1.00 81.69 99 LEU A CA 1
ATOM 774 C C . LEU A 1 99 ? -0.300 9.802 13.662 1.00 81.69 99 LEU A C 1
ATOM 776 O O . LEU A 1 99 ? -0.865 10.305 14.634 1.00 81.69 99 LEU A O 1
ATOM 780 N N . ILE A 1 100 ? 1.031 9.808 13.524 1.00 84.50 100 ILE A N 1
ATOM 781 C CA . ILE A 1 100 ? 1.932 10.492 14.464 1.00 84.50 100 ILE A CA 1
ATOM 782 C C . ILE A 1 100 ? 1.637 11.992 14.464 1.00 84.50 100 ILE A C 1
ATOM 784 O O . ILE A 1 100 ? 1.435 12.570 15.530 1.00 84.50 100 ILE A O 1
ATOM 788 N N . LEU A 1 101 ? 1.546 12.611 13.285 1.00 85.69 101 LEU A N 1
ATOM 789 C CA . LEU A 1 101 ? 1.258 14.038 13.156 1.00 85.69 101 LEU A CA 1
ATOM 790 C C . LEU A 1 101 ? -0.087 14.406 13.794 1.00 85.69 101 LEU A C 1
ATOM 792 O O . LEU A 1 101 ? -0.174 15.368 14.552 1.00 85.69 101 LEU A O 1
ATOM 796 N N . PHE A 1 102 ? -1.128 13.616 13.539 1.00 84.06 102 PHE A N 1
ATOM 797 C CA . PHE A 1 102 ? -2.451 13.841 14.117 1.00 84.06 102 PHE A CA 1
ATOM 798 C C . PHE A 1 102 ? -2.481 13.664 15.630 1.00 84.06 102 PHE A C 1
ATOM 800 O O . PHE A 1 102 ? -3.207 14.389 16.311 1.00 84.06 102 PHE A O 1
ATOM 807 N N . ARG A 1 103 ? -1.672 12.741 16.160 1.00 81.94 103 ARG A N 1
ATOM 808 C CA . ARG A 1 103 ? -1.494 12.571 17.603 1.00 81.94 103 ARG A CA 1
ATOM 809 C C . ARG A 1 103 ? -0.793 13.777 18.224 1.00 81.94 103 ARG A C 1
ATOM 811 O O . ARG A 1 103 ? -1.249 14.251 19.257 1.00 81.94 103 ARG A O 1
ATOM 818 N N . VAL A 1 104 ? 0.266 14.290 17.593 1.00 87.38 104 VAL A N 1
ATOM 819 C CA . VAL A 1 104 ? 0.975 15.501 18.050 1.00 87.38 104 VAL A CA 1
ATOM 820 C C . VAL A 1 104 ? 0.051 16.719 18.031 1.00 87.38 104 VAL A C 1
ATOM 822 O O . VAL A 1 104 ? 0.081 17.526 18.953 1.00 87.38 104 VAL A O 1
ATOM 825 N N . LEU A 1 105 ? -0.814 16.823 17.022 1.00 85.94 105 LEU A N 1
ATOM 826 C CA . LEU A 1 105 ? -1.775 17.918 16.887 1.00 85.94 105 LEU A CA 1
ATOM 827 C C . LEU A 1 105 ? -3.058 17.727 17.723 1.00 85.94 105 LEU A C 1
ATOM 829 O O . LEU A 1 105 ? -3.987 18.519 17.590 1.00 85.94 105 LEU A O 1
ATOM 833 N N . ALA A 1 106 ? -3.125 16.672 18.548 1.00 84.50 106 ALA A N 1
ATOM 834 C CA . ALA A 1 106 ? -4.272 16.316 19.388 1.00 84.50 106 ALA A CA 1
ATOM 835 C C . ALA A 1 106 ? -5.621 16.299 18.637 1.00 84.50 106 ALA A C 1
ATOM 837 O O . ALA A 1 106 ? -6.670 16.635 19.193 1.00 84.50 106 ALA A O 1
ATOM 838 N N . LEU A 1 107 ? -5.609 15.907 17.359 1.00 81.06 107 LEU A N 1
ATOM 839 C CA . LEU A 1 107 ? -6.818 15.875 16.542 1.00 81.06 107 LEU A CA 1
ATOM 840 C C . LEU A 1 107 ? -7.749 14.741 16.994 1.00 81.06 107 LEU A C 1
ATOM 842 O O . LEU A 1 107 ? -7.286 13.626 17.259 1.00 81.06 107 LEU A O 1
ATOM 846 N N . PRO A 1 108 ? -9.076 14.968 17.012 1.00 80.62 108 PRO A N 1
ATOM 847 C CA . PRO A 1 108 ? -10.022 13.900 17.289 1.00 80.62 108 PRO A CA 1
ATOM 848 C C . PRO A 1 108 ? -9.913 12.830 16.201 1.00 80.62 108 PRO A C 1
ATOM 850 O O . PRO A 1 108 ? -9.847 13.144 15.009 1.00 80.62 108 PRO A O 1
ATOM 853 N N . SER A 1 109 ? -9.937 11.554 16.598 1.00 73.88 109 SER A N 1
ATOM 854 C CA . SER A 1 109 ? -9.679 10.417 15.702 1.00 73.88 109 SER A CA 1
ATOM 855 C C . SER A 1 109 ? -10.548 10.459 14.441 1.00 73.88 109 SER A C 1
ATOM 857 O O . SER A 1 109 ? -10.058 10.235 13.342 1.00 73.88 109 SER A O 1
ATOM 859 N N . ARG A 1 110 ? -11.817 10.866 14.569 1.00 78.12 110 ARG A N 1
ATOM 860 C CA . ARG A 1 110 ? -12.748 11.028 13.438 1.00 78.12 110 ARG A CA 1
ATOM 861 C C . ARG A 1 110 ? -12.261 12.028 12.384 1.00 78.12 110 ARG A C 1
ATOM 863 O O . ARG A 1 110 ? -12.390 11.757 11.193 1.00 78.12 110 ARG A O 1
ATOM 870 N N . LEU A 1 111 ? -11.688 13.154 12.808 1.00 79.06 111 LEU A N 1
ATOM 871 C CA . LEU A 1 111 ? -11.179 14.186 11.903 1.00 79.06 111 LEU A CA 1
ATOM 872 C C . LEU A 1 111 ? -9.875 13.738 11.236 1.00 79.06 111 LEU A C 1
ATOM 874 O O . LEU A 1 111 ? -9.718 13.890 10.028 1.00 79.06 111 LEU A O 1
ATOM 878 N N . ALA A 1 112 ? -8.992 13.096 12.003 1.00 78.25 112 ALA A N 1
ATOM 879 C CA . ALA A 1 112 ? -7.801 12.435 11.478 1.00 78.25 112 ALA A CA 1
ATOM 880 C C . ALA A 1 112 ? -8.147 11.453 10.341 1.00 78.25 112 ALA A C 1
ATOM 882 O O . ALA A 1 112 ? -7.525 11.483 9.280 1.00 78.25 112 ALA A O 1
ATOM 883 N N . PHE A 1 113 ? -9.188 10.633 10.502 1.00 77.12 113 PHE A N 1
ATOM 884 C CA . PHE A 1 113 ? -9.619 9.696 9.459 1.00 77.12 113 PHE A CA 1
ATOM 885 C C . PHE A 1 113 ? -10.155 10.393 8.205 1.00 77.12 113 PHE A C 1
ATOM 887 O O . PHE A 1 113 ? -9.780 10.019 7.091 1.00 77.12 113 PHE A O 1
ATOM 894 N N . PHE A 1 114 ? -10.974 11.435 8.378 1.00 81.12 114 PHE A N 1
ATOM 895 C CA . PHE A 1 114 ? -11.504 12.230 7.266 1.00 81.12 114 PHE A CA 1
ATOM 896 C C . PHE A 1 114 ? -10.408 12.914 6.444 1.00 81.12 114 PHE A C 1
ATOM 898 O O . PHE A 1 114 ? -10.572 13.089 5.240 1.00 81.12 114 PHE A O 1
ATOM 905 N N . ILE A 1 115 ? -9.284 13.268 7.072 1.00 81.75 115 ILE A N 1
ATOM 906 C CA . ILE A 1 115 ? -8.131 13.873 6.396 1.00 81.75 115 ILE A CA 1
ATOM 907 C C . ILE A 1 115 ? -7.220 12.794 5.783 1.00 81.75 115 ILE A C 1
ATOM 909 O O . ILE A 1 115 ? -6.703 12.973 4.681 1.00 81.75 115 ILE A O 1
ATOM 913 N N . ALA A 1 116 ? -7.045 11.647 6.444 1.00 80.50 116 ALA A N 1
ATOM 914 C CA . ALA A 1 116 ? -6.192 10.561 5.954 1.00 80.50 116 ALA A CA 1
ATOM 915 C C . ALA A 1 116 ? -6.684 9.939 4.648 1.00 80.50 116 ALA A C 1
ATOM 917 O O . ALA A 1 116 ? -5.884 9.663 3.752 1.00 80.50 116 ALA A O 1
ATOM 918 N N . MET A 1 117 ? -7.994 9.728 4.530 1.00 79.94 117 MET A N 1
ATOM 919 C CA . MET A 1 117 ? -8.596 9.070 3.374 1.00 79.94 117 MET A CA 1
ATOM 920 C C . MET A 1 117 ? -8.288 9.779 2.037 1.00 79.94 117 MET A C 1
ATOM 922 O O . MET A 1 117 ? -7.768 9.115 1.134 1.00 79.94 117 MET A O 1
ATOM 926 N N . PRO A 1 118 ? -8.520 11.100 1.877 1.00 81.56 118 PRO A N 1
ATOM 927 C CA . PRO A 1 118 ? -8.194 11.798 0.635 1.00 81.56 118 PRO A CA 1
ATOM 928 C C . PRO A 1 118 ? -6.685 11.874 0.372 1.00 81.56 118 PRO A C 1
ATOM 930 O O . PRO A 1 118 ? -6.280 11.779 -0.784 1.00 81.56 118 PRO A O 1
ATOM 933 N N . ILE A 1 119 ? -5.841 11.977 1.406 1.00 81.25 119 ILE A N 1
ATOM 934 C CA . ILE A 1 119 ? -4.375 11.992 1.243 1.00 81.25 119 ILE A CA 1
ATOM 935 C C . ILE A 1 119 ? -3.878 10.655 0.682 1.00 81.25 119 ILE A C 1
ATOM 937 O O . ILE A 1 119 ? -3.094 10.625 -0.267 1.00 81.25 119 ILE A O 1
ATOM 941 N N . LEU A 1 120 ? -4.360 9.541 1.232 1.00 80.19 120 LEU A N 1
ATOM 942 C CA . LEU A 1 120 ? -4.001 8.203 0.761 1.00 80.19 120 LEU A CA 1
ATOM 943 C C . LEU A 1 120 ? -4.555 7.921 -0.639 1.00 80.19 120 LEU A C 1
ATOM 945 O O . LEU A 1 120 ? -3.861 7.318 -1.457 1.00 80.19 120 LEU A O 1
ATOM 949 N N . GLY A 1 121 ? -5.774 8.384 -0.936 1.00 77.12 121 GLY A N 1
ATOM 950 C CA . GLY A 1 121 ? -6.348 8.317 -2.282 1.00 77.12 121 GLY A CA 1
ATOM 951 C C . GLY A 1 121 ? -5.528 9.118 -3.296 1.00 77.12 121 GLY A C 1
ATOM 952 O O . GLY A 1 121 ? -5.235 8.629 -4.388 1.00 77.12 121 GLY A O 1
ATOM 953 N N . TYR A 1 122 ? -5.074 10.310 -2.911 1.00 76.00 122 TYR A N 1
ATOM 954 C CA . TYR A 1 122 ? -4.188 11.130 -3.729 1.00 76.00 122 TYR A CA 1
ATOM 955 C C . TYR A 1 122 ? -2.822 10.462 -3.950 1.00 76.00 122 TYR A C 1
ATOM 957 O O . TYR A 1 122 ? -2.332 10.427 -5.078 1.00 76.00 122 TYR A O 1
ATOM 965 N N . TYR A 1 123 ? -2.240 9.844 -2.919 1.00 75.25 123 TYR A N 1
ATOM 966 C CA . TYR A 1 123 ? -1.003 9.071 -3.055 1.00 75.25 123 TYR A CA 1
ATOM 967 C C . TYR A 1 123 ? -1.159 7.862 -3.996 1.00 75.25 123 TYR A C 1
ATOM 969 O O . TYR A 1 123 ? -0.288 7.591 -4.830 1.00 75.25 123 TYR A O 1
ATOM 977 N N . ALA A 1 124 ? -2.290 7.154 -3.923 1.00 73.31 124 ALA A N 1
ATOM 978 C CA . ALA A 1 124 ? -2.596 6.061 -4.844 1.00 73.31 124 ALA A CA 1
ATOM 979 C C . ALA A 1 124 ? -2.708 6.545 -6.300 1.00 73.31 124 ALA A C 1
ATOM 981 O O . ALA A 1 124 ? -2.230 5.871 -7.215 1.00 73.31 124 ALA A O 1
ATOM 982 N N . LEU A 1 125 ? -3.280 7.733 -6.516 1.00 71.31 125 LEU A N 1
ATOM 983 C CA . LEU A 1 125 ? -3.357 8.352 -7.838 1.00 71.31 125 LEU A CA 1
ATOM 984 C C . LEU A 1 125 ? -1.970 8.771 -8.352 1.00 71.31 125 LEU A C 1
ATOM 986 O O . LEU A 1 125 ? -1.627 8.482 -9.497 1.00 71.31 125 LEU A O 1
ATOM 990 N N . LEU A 1 126 ? -1.153 9.390 -7.497 1.00 65.56 126 LEU A N 1
ATOM 991 C CA . LEU A 1 126 ? 0.213 9.815 -7.820 1.00 65.56 126 LEU A CA 1
ATOM 992 C C . LEU A 1 126 ? 1.120 8.661 -8.246 1.00 65.56 126 LEU A C 1
ATOM 994 O O . LEU A 1 126 ? 1.935 8.804 -9.155 1.00 65.56 126 LEU A O 1
ATOM 998 N N . THR A 1 127 ? 0.973 7.511 -7.596 1.00 64.06 127 THR A N 1
ATOM 999 C CA . THR A 1 127 ? 1.780 6.314 -7.874 1.00 64.06 127 THR A CA 1
ATOM 1000 C C . THR A 1 127 ? 1.277 5.513 -9.080 1.00 64.06 127 THR A C 1
ATOM 1002 O O . THR A 1 127 ? 1.834 4.458 -9.396 1.00 64.06 127 THR A O 1
ATOM 1005 N N . GLY A 1 128 ? 0.253 6.012 -9.782 1.00 62.28 128 GLY A N 1
ATOM 1006 C CA . GLY A 1 128 ? -0.285 5.404 -10.996 1.00 62.28 128 GLY A CA 1
ATOM 1007 C C . GLY A 1 128 ? -1.174 4.192 -10.734 1.00 62.28 128 GLY A C 1
ATOM 1008 O O . GLY A 1 128 ? -1.190 3.280 -11.556 1.00 62.28 128 GLY A O 1
ATOM 1009 N N . LEU A 1 129 ? -1.878 4.152 -9.593 1.00 64.62 129 LEU A N 1
ATOM 1010 C CA . LEU A 1 129 ? -2.852 3.103 -9.259 1.00 64.62 129 LEU A CA 1
ATOM 1011 C C . LEU A 1 129 ? -2.270 1.687 -9.380 1.00 64.62 129 LEU A C 1
ATOM 1013 O O . LEU A 1 129 ? -2.897 0.755 -9.883 1.00 64.62 129 LEU A O 1
ATOM 1017 N N . ARG A 1 130 ? -1.036 1.503 -8.906 1.00 68.69 130 ARG A N 1
ATOM 1018 C CA . ARG A 1 130 ? -0.391 0.189 -8.956 1.00 68.69 130 ARG A CA 1
ATOM 1019 C C . ARG A 1 130 ? -1.141 -0.820 -8.081 1.00 68.69 130 ARG A C 1
ATOM 1021 O O . ARG A 1 130 ? -1.520 -0.475 -6.958 1.00 68.69 130 ARG A O 1
ATOM 1028 N N . PRO A 1 131 ? -1.269 -2.092 -8.504 1.00 69.31 131 PRO A N 1
ATOM 1029 C CA . PRO A 1 131 ? -2.001 -3.108 -7.742 1.00 69.31 131 PRO A CA 1
ATOM 1030 C C . PRO A 1 131 ? -1.572 -3.270 -6.266 1.00 69.31 131 PRO A C 1
ATOM 1032 O O . PRO A 1 131 ? -2.439 -3.456 -5.411 1.00 69.31 131 PRO A O 1
ATOM 1035 N N . PRO A 1 132 ? -0.273 -3.195 -5.894 1.00 71.31 132 PRO A N 1
ATOM 1036 C CA . PRO A 1 132 ? 0.144 -3.221 -4.488 1.00 71.31 132 PRO A CA 1
ATOM 1037 C C . PRO A 1 132 ? -0.342 -2.012 -3.681 1.00 71.31 132 PRO A C 1
ATOM 1039 O O . PRO A 1 132 ? -0.729 -2.175 -2.527 1.00 71.31 132 PRO A O 1
ATOM 1042 N N . VAL A 1 133 ? -0.352 -0.824 -4.290 1.00 73.81 133 VAL A N 1
ATOM 1043 C CA . VAL A 1 133 ? -0.778 0.420 -3.640 1.00 73.81 133 VAL A CA 1
ATOM 1044 C C . VAL A 1 133 ? -2.285 0.412 -3.430 1.00 73.81 133 VAL A C 1
ATOM 1046 O O . VAL A 1 133 ? -2.721 0.629 -2.309 1.00 73.81 133 VAL A O 1
ATOM 1049 N N . ILE A 1 134 ? -3.070 0.051 -4.454 1.00 76.69 134 ILE A N 1
ATOM 1050 C CA . ILE A 1 134 ? -4.536 -0.065 -4.344 1.00 76.69 134 ILE A CA 1
ATOM 1051 C C . ILE A 1 134 ? -4.915 -0.979 -3.178 1.00 76.69 134 ILE A C 1
ATOM 1053 O O . ILE A 1 134 ? -5.744 -0.614 -2.351 1.00 76.69 134 ILE A O 1
ATOM 1057 N N . ARG A 1 135 ? -4.280 -2.154 -3.084 1.00 81.25 135 ARG A N 1
ATOM 1058 C CA . ARG A 1 135 ? -4.531 -3.114 -2.000 1.00 81.25 135 ARG A CA 1
ATOM 1059 C C . ARG A 1 135 ? -4.232 -2.535 -0.629 1.00 81.25 135 ARG A C 1
ATOM 1061 O O . ARG A 1 135 ? -5.067 -2.645 0.261 1.00 81.25 135 ARG A O 1
ATOM 1068 N N . ALA A 1 136 ? -3.063 -1.918 -0.473 1.00 80.50 136 ALA A N 1
ATOM 1069 C CA . ALA A 1 136 ? -2.667 -1.310 0.788 1.00 80.50 136 ALA A CA 1
ATOM 1070 C C . ALA A 1 136 ? -3.613 -0.164 1.177 1.00 80.50 136 ALA A C 1
ATOM 1072 O O . ALA A 1 136 ? -4.093 -0.132 2.305 1.00 80.50 136 ALA A O 1
ATOM 1073 N N . THR A 1 137 ? -3.957 0.725 0.241 1.00 81.62 137 THR A N 1
ATOM 1074 C CA . THR A 1 137 ? -4.920 1.811 0.470 1.00 81.62 137 THR A CA 1
ATOM 1075 C C . THR A 1 137 ? -6.279 1.254 0.886 1.00 81.62 137 THR A C 1
ATOM 1077 O O . THR A 1 137 ? -6.866 1.747 1.844 1.00 81.62 137 THR A O 1
ATOM 1080 N N . LEU A 1 138 ? -6.770 0.204 0.222 1.00 84.25 138 LEU A N 1
ATOM 1081 C CA . LEU A 1 138 ? -8.073 -0.385 0.523 1.00 84.25 138 LEU A CA 1
ATOM 1082 C C . LEU A 1 138 ? -8.094 -1.055 1.908 1.00 84.25 138 LEU A C 1
ATOM 1084 O O . LEU A 1 138 ? -9.017 -0.810 2.682 1.00 84.25 138 LEU A O 1
ATOM 1088 N N . MET A 1 139 ? -7.049 -1.815 2.257 1.00 84.12 139 MET A N 1
ATOM 1089 C CA . MET A 1 139 ? -6.890 -2.394 3.599 1.00 84.12 139 MET A CA 1
ATOM 1090 C C . MET A 1 139 ? -6.851 -1.311 4.682 1.00 84.12 139 MET A C 1
ATOM 1092 O O . MET A 1 139 ? -7.505 -1.453 5.714 1.00 84.12 139 MET A O 1
ATOM 1096 N N . VAL A 1 140 ? -6.131 -0.210 4.438 1.00 83.25 140 VAL A N 1
ATOM 1097 C CA . VAL A 1 140 ? -6.082 0.931 5.361 1.00 83.25 140 VAL A CA 1
ATOM 1098 C C . VAL A 1 140 ? -7.459 1.564 5.510 1.00 83.25 140 VAL A C 1
ATOM 1100 O O . VAL A 1 140 ? -7.912 1.744 6.633 1.00 83.25 140 VAL A O 1
ATOM 1103 N N . VAL A 1 141 ? -8.157 1.852 4.411 1.00 85.06 141 VAL A N 1
ATOM 1104 C CA . VAL A 1 141 ? -9.502 2.444 4.452 1.00 85.06 141 VAL A CA 1
ATOM 1105 C C . VAL A 1 141 ? -10.466 1.566 5.248 1.00 85.06 141 VAL A C 1
ATOM 1107 O O . VAL A 1 141 ? -11.158 2.074 6.126 1.00 85.06 141 VAL A O 1
ATOM 1110 N N . ILE A 1 142 ? -10.477 0.254 5.003 1.00 85.75 142 ILE A N 1
ATOM 1111 C CA . ILE A 1 142 ? -11.329 -0.690 5.738 1.00 85.75 142 ILE A CA 1
ATOM 1112 C C . ILE A 1 142 ? -10.965 -0.709 7.228 1.00 85.75 142 ILE A C 1
ATOM 1114 O O . ILE A 1 142 ? -11.857 -0.657 8.074 1.00 85.75 142 ILE A O 1
ATOM 1118 N N . GLY A 1 143 ? -9.672 -0.738 7.560 1.00 83.56 143 GLY A N 1
ATOM 1119 C CA . GLY A 1 143 ? -9.208 -0.678 8.946 1.00 83.56 143 GLY A CA 1
ATOM 1120 C C . GLY A 1 143 ? -9.630 0.614 9.649 1.00 83.56 143 GLY A C 1
ATOM 1121 O O . GLY A 1 143 ? -10.155 0.571 10.760 1.00 83.56 143 GLY A O 1
ATOM 1122 N N . LEU A 1 144 ? -9.484 1.761 8.980 1.00 79.81 144 LEU A N 1
ATOM 1123 C CA . LEU A 1 144 ? -9.903 3.061 9.507 1.00 79.81 144 LEU A CA 1
ATOM 1124 C C . LEU A 1 144 ? -11.422 3.135 9.717 1.00 79.81 144 LEU A C 1
ATOM 1126 O O . LEU A 1 144 ? -11.869 3.629 10.749 1.00 79.81 144 LEU A O 1
ATOM 1130 N N . VAL A 1 145 ? -12.218 2.609 8.783 1.00 83.62 145 VAL A N 1
ATOM 1131 C CA . VAL A 1 145 ? -13.682 2.525 8.925 1.00 83.62 145 VAL A CA 1
ATOM 1132 C C . VAL A 1 145 ? -14.073 1.601 10.081 1.00 83.62 145 VAL A C 1
ATOM 1134 O O . VAL A 1 145 ? -14.994 1.899 10.834 1.00 83.62 145 VAL A O 1
ATOM 1137 N N . SER A 1 146 ? -13.352 0.499 10.286 1.00 83.56 146 SER A N 1
ATOM 1138 C CA . SER A 1 146 ? -13.583 -0.371 11.441 1.00 83.56 146 SER A CA 1
ATOM 1139 C C . SER A 1 146 ? -13.365 0.362 12.767 1.00 83.56 146 SER A C 1
ATOM 1141 O O . SER A 1 146 ? -14.196 0.271 13.671 1.00 83.56 146 SER A O 1
ATOM 1143 N N . LEU A 1 147 ? -12.275 1.131 12.852 1.00 79.00 147 LEU A N 1
ATOM 1144 C CA . LEU A 1 147 ? -11.943 1.963 14.009 1.00 79.00 147 LEU A CA 1
ATOM 1145 C C . LEU A 1 147 ? -12.996 3.052 14.258 1.00 79.00 147 LEU A C 1
ATOM 1147 O O . LEU A 1 147 ? -13.328 3.321 15.410 1.00 79.00 147 LEU A O 1
ATOM 1151 N N . THR A 1 148 ? -13.557 3.668 13.210 1.00 77.69 148 THR A N 1
ATOM 1152 C CA . THR A 1 148 ? -14.586 4.715 13.373 1.00 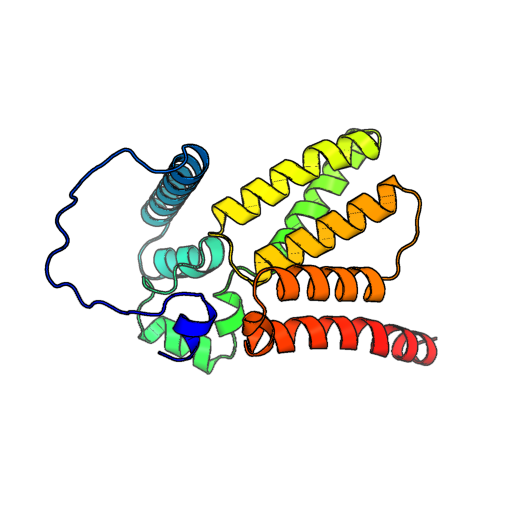77.69 148 THR A CA 1
ATOM 1153 C C . THR A 1 148 ? -15.911 4.165 13.890 1.00 77.69 148 THR A C 1
ATOM 1155 O O . THR A 1 148 ? -16.592 4.850 14.655 1.00 77.69 148 THR A O 1
ATOM 1158 N N . ILE A 1 149 ? -16.256 2.935 13.500 1.00 83.44 149 ILE A N 1
ATOM 1159 C CA . ILE A 1 149 ? -17.448 2.207 13.958 1.00 83.44 149 ILE A CA 1
ATOM 1160 C C . ILE A 1 149 ? -17.236 1.630 15.374 1.00 83.44 149 ILE A C 1
ATOM 1162 O O . ILE A 1 149 ? -18.193 1.200 16.012 1.00 83.44 149 ILE A O 1
ATOM 1166 N N . GLY A 1 150 ? -16.004 1.650 15.896 1.00 76.19 150 GLY A N 1
ATOM 1167 C CA . GLY A 1 150 ? -15.667 1.080 17.203 1.00 76.19 150 GLY A CA 1
ATOM 1168 C C . GLY A 1 150 ? -15.650 -0.449 17.201 1.00 76.19 150 GLY A C 1
ATOM 1169 O O . GLY A 1 150 ? -15.891 -1.067 18.234 1.00 76.19 150 GLY A O 1
ATOM 1170 N N . ARG A 1 151 ? -15.411 -1.070 16.039 1.00 78.75 151 ARG A N 1
ATOM 1171 C CA . ARG A 1 151 ? -15.241 -2.521 15.919 1.00 78.75 151 ARG A CA 1
ATOM 1172 C C . ARG A 1 151 ? -13.763 -2.864 15.844 1.00 78.75 151 ARG A C 1
ATOM 1174 O O . ARG A 1 151 ? -13.056 -2.378 14.960 1.00 78.75 151 ARG A O 1
ATOM 1181 N N . ASP A 1 152 ? -13.341 -3.796 16.686 1.00 77.00 152 ASP A N 1
ATOM 1182 C CA . ASP A 1 152 ? -12.048 -4.461 16.557 1.00 77.00 152 ASP A CA 1
ATOM 1183 C C . ASP A 1 152 ? -12.161 -5.557 15.494 1.00 77.00 152 ASP A C 1
ATOM 1185 O O . ASP A 1 152 ? -12.495 -6.710 15.769 1.00 77.00 152 ASP A O 1
ATOM 1189 N N . THR A 1 153 ? -11.967 -5.177 14.231 1.00 82.81 153 THR A N 1
ATOM 1190 C CA . THR A 1 153 ? -12.019 -6.133 13.121 1.00 82.81 153 THR A CA 1
ATOM 1191 C C . THR A 1 153 ? -10.652 -6.802 12.971 1.00 82.81 153 THR A C 1
ATOM 1193 O O . THR A 1 153 ? -9.658 -6.102 12.759 1.00 82.81 153 THR A O 1
ATOM 1196 N N . PRO A 1 154 ? -10.565 -8.144 13.046 1.00 85.50 154 PRO A N 1
ATOM 1197 C CA . PRO A 1 154 ? -9.292 -8.837 12.911 1.00 85.50 154 PRO A CA 1
ATOM 1198 C C . PRO A 1 154 ? -8.691 -8.603 11.522 1.00 85.50 154 PRO A C 1
ATOM 1200 O O . PRO A 1 154 ? -9.413 -8.477 10.528 1.00 85.50 154 PRO A O 1
ATOM 1203 N N . LEU A 1 155 ? -7.357 -8.611 11.427 1.00 83.31 155 LEU A N 1
ATOM 1204 C CA . LEU A 1 155 ? -6.650 -8.353 10.166 1.00 83.31 155 LEU A CA 1
ATOM 1205 C C . LEU A 1 155 ? -7.075 -9.325 9.047 1.00 83.31 155 LEU A C 1
ATOM 1207 O O . LEU A 1 155 ? -7.153 -8.929 7.887 1.00 83.31 155 LEU A O 1
ATOM 1211 N N . LEU A 1 156 ? -7.448 -10.563 9.394 1.00 85.50 156 LEU A N 1
ATOM 1212 C CA . LEU A 1 156 ? -8.003 -11.551 8.459 1.00 85.50 156 LEU A CA 1
ATOM 1213 C C . LEU A 1 156 ? -9.347 -11.118 7.839 1.00 85.50 156 LEU A C 1
ATOM 1215 O O . LEU A 1 156 ? -9.611 -11.383 6.665 1.00 85.50 156 LEU A O 1
ATOM 1219 N N . ALA A 1 157 ? -10.200 -10.433 8.603 1.00 87.00 157 ALA A N 1
ATOM 1220 C CA . ALA A 1 157 ? -11.472 -9.910 8.107 1.00 87.00 157 ALA A CA 1
ATOM 1221 C C . ALA A 1 157 ? -11.256 -8.696 7.187 1.00 87.00 157 ALA A C 1
ATOM 1223 O O . ALA A 1 157 ? -11.878 -8.600 6.131 1.00 87.00 157 ALA A O 1
ATOM 1224 N N . ILE A 1 158 ? -10.301 -7.820 7.518 1.00 86.88 158 ILE A N 1
ATOM 1225 C CA . ILE A 1 158 ? -9.878 -6.725 6.627 1.00 86.88 158 ILE A CA 1
ATOM 1226 C C . ILE A 1 158 ? -9.326 -7.298 5.313 1.00 86.88 158 ILE A C 1
ATOM 1228 O O . ILE A 1 158 ? -9.683 -6.839 4.225 1.00 86.88 158 ILE A O 1
ATOM 1232 N N . LEU A 1 159 ? -8.486 -8.333 5.408 1.00 87.00 159 LEU A N 1
ATOM 1233 C CA . LEU A 1 159 ? -7.881 -9.008 4.265 1.00 87.00 159 LEU A CA 1
ATOM 1234 C C . LEU A 1 159 ? -8.936 -9.661 3.361 1.00 87.00 159 LEU A C 1
ATOM 1236 O O . LEU A 1 159 ? -8.920 -9.448 2.150 1.00 87.00 159 LEU A O 1
ATOM 1240 N N . SER A 1 160 ? -9.871 -10.420 3.933 1.00 87.06 160 SER A N 1
ATOM 1241 C CA . SER A 1 160 ? -10.942 -11.077 3.172 1.00 87.06 160 SER A CA 1
ATOM 1242 C C . SER A 1 160 ? -11.888 -10.073 2.514 1.00 87.06 160 SER A C 1
ATOM 1244 O O . SER A 1 160 ? -12.186 -10.228 1.331 1.00 87.06 160 SER A O 1
ATOM 1246 N N . LEU A 1 161 ? -12.277 -8.998 3.208 1.00 88.50 161 LEU A N 1
ATOM 1247 C CA . LEU A 1 161 ? -13.101 -7.941 2.617 1.00 88.50 161 LEU A CA 1
ATOM 1248 C C . LEU A 1 161 ? -12.371 -7.236 1.464 1.00 88.50 161 LEU A C 1
ATOM 1250 O O . LEU A 1 161 ? -12.956 -7.000 0.408 1.00 88.50 161 LEU A O 1
ATOM 1254 N N . THR A 1 162 ? -11.074 -6.966 1.630 1.00 88.12 162 THR A N 1
ATOM 1255 C CA . THR A 1 162 ? -10.233 -6.390 0.569 1.00 88.12 162 THR A CA 1
ATOM 1256 C C . THR A 1 162 ? -10.160 -7.314 -0.646 1.00 88.12 162 THR A C 1
ATOM 1258 O O . THR A 1 162 ? -10.309 -6.858 -1.780 1.00 88.12 162 THR A O 1
ATOM 1261 N N . CYS A 1 163 ? -9.950 -8.613 -0.419 1.00 86.56 163 CYS A N 1
ATOM 1262 C CA . CYS A 1 163 ? -9.932 -9.632 -1.468 1.00 86.56 163 CYS A CA 1
ATOM 1263 C C . CYS A 1 163 ? -11.252 -9.636 -2.251 1.00 86.56 163 CYS A C 1
ATOM 1265 O O . CYS A 1 163 ? -11.239 -9.555 -3.478 1.00 86.56 163 CYS A O 1
ATOM 1267 N N . LEU A 1 164 ? -12.378 -9.644 -1.534 1.00 88.38 164 LEU A N 1
ATOM 1268 C CA . LEU A 1 164 ? -13.723 -9.673 -2.103 1.00 88.38 164 LEU A CA 1
ATOM 1269 C C . LEU A 1 164 ? -13.987 -8.435 -2.974 1.00 88.38 164 LEU A C 1
ATOM 1271 O O . LEU A 1 164 ? -14.381 -8.574 -4.129 1.00 88.38 164 LEU A O 1
ATOM 1275 N N . ILE A 1 165 ? -13.694 -7.233 -2.468 1.00 87.88 165 ILE A N 1
ATOM 1276 C CA . ILE A 1 165 ? -13.883 -5.978 -3.217 1.00 87.88 165 ILE A CA 1
ATOM 1277 C C . ILE A 1 165 ? -13.053 -5.972 -4.505 1.00 87.88 165 ILE A C 1
ATOM 1279 O O . ILE A 1 165 ? -13.551 -5.586 -5.562 1.00 87.88 165 ILE A O 1
ATOM 1283 N N . ILE A 1 166 ? -11.797 -6.420 -4.447 1.00 84.06 166 ILE A N 1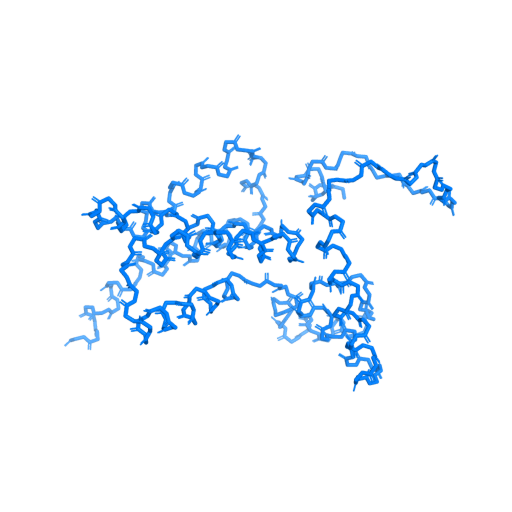
ATOM 1284 C CA . ILE A 1 166 ? -10.936 -6.458 -5.635 1.00 84.06 166 ILE A CA 1
ATOM 1285 C C . ILE A 1 166 ? -11.440 -7.485 -6.645 1.00 84.06 166 ILE A C 1
ATOM 1287 O O . ILE A 1 166 ? -11.440 -7.196 -7.838 1.00 84.06 166 ILE A O 1
ATOM 1291 N N . LEU A 1 167 ? -11.894 -8.651 -6.184 1.00 84.38 167 LEU A N 1
ATOM 1292 C CA . LEU A 1 167 ? -12.412 -9.702 -7.057 1.00 84.38 167 LEU A CA 1
ATOM 1293 C C . LEU A 1 167 ? -13.722 -9.288 -7.744 1.00 84.38 167 LEU A C 1
ATOM 1295 O O . LEU A 1 167 ? -13.929 -9.635 -8.904 1.00 84.38 167 LEU A O 1
ATOM 1299 N N . LEU A 1 168 ? -14.571 -8.509 -7.062 1.00 85.44 168 LEU A N 1
ATOM 1300 C CA . LEU A 1 168 ? -15.782 -7.927 -7.652 1.00 85.44 168 LEU A CA 1
ATOM 1301 C C . LEU A 1 168 ? -15.463 -6.924 -8.765 1.00 85.44 168 LEU A C 1
ATOM 1303 O O . LEU A 1 168 ? -16.168 -6.881 -9.768 1.00 85.44 168 LEU A O 1
ATOM 1307 N N . LEU A 1 169 ? -14.411 -6.119 -8.596 1.00 82.00 169 LEU A N 1
ATOM 1308 C CA . LEU A 1 169 ? -14.000 -5.128 -9.594 1.00 82.00 169 LEU A CA 1
ATOM 1309 C C . LEU A 1 169 ? -13.218 -5.754 -10.753 1.00 82.00 169 LEU A C 1
ATOM 1311 O O . LEU A 1 169 ? -13.342 -5.314 -11.894 1.00 82.00 169 LEU A O 1
ATOM 1315 N N . ASN A 1 170 ? -12.387 -6.756 -10.468 1.00 78.19 170 ASN A N 1
ATOM 1316 C CA . ASN A 1 170 ? -11.594 -7.456 -11.466 1.00 78.19 170 ASN A CA 1
ATOM 1317 C C . ASN A 1 170 ? -11.389 -8.932 -11.064 1.00 78.19 170 ASN A C 1
ATOM 1319 O O . ASN A 1 170 ? -10.438 -9.249 -10.341 1.00 78.19 170 ASN A O 1
ATOM 1323 N N . PRO A 1 171 ? -12.213 -9.862 -11.579 1.00 79.31 171 PRO A N 1
ATOM 1324 C CA . PRO A 1 171 ? -12.102 -11.281 -11.240 1.00 79.31 171 PRO A CA 1
ATOM 1325 C C . PRO A 1 171 ? -10.800 -11.912 -11.756 1.00 79.31 171 PRO A C 1
ATOM 1327 O O . PRO A 1 171 ? -10.294 -12.872 -11.174 1.00 79.31 171 PRO A O 1
ATOM 1330 N N . LEU A 1 172 ? -10.199 -11.345 -12.809 1.00 77.94 172 LEU A N 1
ATOM 1331 C CA . LEU A 1 172 ? -8.933 -11.821 -13.373 1.00 77.94 172 LEU A CA 1
ATOM 1332 C C . LEU A 1 172 ? -7.737 -11.534 -12.452 1.00 77.94 172 LEU A C 1
ATOM 1334 O O . LEU A 1 172 ? -6.681 -12.151 -12.609 1.00 77.94 172 LEU A O 1
ATOM 1338 N N . ALA A 1 173 ? -7.896 -10.652 -11.457 1.00 74.44 173 ALA A N 1
ATOM 1339 C CA . ALA A 1 173 ? -6.849 -10.340 -10.488 1.00 74.44 173 ALA A CA 1
ATOM 1340 C C . ALA A 1 173 ? -6.368 -11.582 -9.715 1.00 74.44 173 ALA A C 1
ATOM 1342 O O . ALA A 1 173 ? -5.190 -11.644 -9.350 1.00 74.44 173 ALA A O 1
ATOM 1343 N N . LEU A 1 174 ? -7.230 -12.592 -9.532 1.00 77.25 174 LEU A N 1
ATOM 1344 C CA . LEU A 1 174 ? -6.918 -13.843 -8.829 1.00 77.25 174 LEU A CA 1
ATOM 1345 C C . LEU A 1 174 ? -5.795 -14.652 -9.498 1.00 77.25 174 LEU A C 1
ATOM 1347 O O . LEU A 1 174 ? -5.046 -15.347 -8.811 1.00 77.25 174 LEU A O 1
ATOM 1351 N N . PHE A 1 175 ? -5.625 -14.523 -10.816 1.00 77.19 175 PHE A N 1
ATOM 1352 C CA . PHE A 1 175 ? -4.574 -15.212 -11.574 1.00 77.19 175 PHE A CA 1
ATOM 1353 C C . PHE A 1 175 ? -3.250 -14.447 -11.615 1.00 77.19 175 PHE A C 1
ATOM 1355 O O . PHE A 1 175 ? -2.267 -14.927 -12.182 1.00 77.19 175 PHE A O 1
ATOM 1362 N N . SER A 1 176 ? -3.193 -13.253 -11.023 1.00 75.06 176 SER A N 1
ATOM 1363 C CA . SER A 1 176 ? -1.950 -12.494 -10.965 1.00 75.06 176 SER A CA 1
ATOM 1364 C C . SER A 1 176 ? -1.066 -12.986 -9.814 1.00 75.06 176 SER A C 1
ATOM 1366 O O . SER A 1 176 ? -1.483 -13.040 -8.655 1.00 75.06 176 SER A O 1
ATOM 1368 N N . ALA A 1 177 ? 0.198 -13.294 -10.119 1.00 74.19 177 ALA A N 1
ATOM 1369 C CA . ALA A 1 177 ? 1.173 -13.736 -9.117 1.00 74.19 177 ALA A CA 1
ATOM 1370 C C . ALA A 1 177 ? 1.340 -12.706 -7.984 1.00 74.19 177 ALA A C 1
ATOM 1372 O O . ALA A 1 177 ? 1.434 -13.058 -6.810 1.00 74.19 177 ALA A O 1
ATOM 1373 N N . SER A 1 178 ? 1.300 -11.409 -8.314 1.00 70.56 178 SER A N 1
ATOM 1374 C CA . SER A 1 178 ? 1.365 -10.333 -7.322 1.00 70.56 178 SER A CA 1
ATOM 1375 C C . SER A 1 178 ? 0.166 -10.321 -6.370 1.00 70.56 178 SER A C 1
ATOM 1377 O O . SER A 1 178 ? 0.334 -9.919 -5.214 1.00 70.56 178 SER A O 1
ATOM 1379 N N . PHE A 1 179 ? -1.028 -10.728 -6.826 1.00 76.12 179 PHE A N 1
ATOM 1380 C CA . PHE A 1 179 ? -2.206 -10.897 -5.973 1.00 76.12 179 PHE A CA 1
ATOM 1381 C C . PHE A 1 179 ? -1.977 -12.019 -4.970 1.00 76.12 179 PHE A C 1
ATOM 1383 O O . PHE A 1 179 ? -1.898 -11.754 -3.769 1.00 76.12 179 PHE A O 1
ATOM 1390 N N . GLN A 1 180 ? -1.754 -13.226 -5.481 1.00 83.56 180 GLN A N 1
ATOM 1391 C CA . GLN A 1 180 ? -1.597 -14.445 -4.690 1.00 83.56 180 GLN A CA 1
ATOM 1392 C C . GLN A 1 180 ? -0.505 -14.308 -3.626 1.00 83.56 180 GLN A C 1
ATOM 1394 O O . GLN A 1 180 ? -0.775 -14.508 -2.444 1.00 83.56 180 GLN A O 1
ATOM 1399 N N . LEU A 1 181 ? 0.697 -13.871 -4.019 1.00 80.75 181 LEU A N 1
ATOM 1400 C CA . LEU A 1 181 ? 1.834 -13.765 -3.104 1.00 80.75 181 LEU A CA 1
ATOM 1401 C C . LEU A 1 181 ? 1.593 -12.759 -1.975 1.00 80.75 181 LEU A C 1
ATOM 1403 O O . LEU A 1 181 ? 1.955 -13.024 -0.837 1.00 80.75 181 LEU A O 1
ATOM 1407 N N . SER A 1 182 ? 0.952 -11.621 -2.250 1.00 80.69 182 SER A N 1
ATOM 1408 C CA . SER A 1 182 ? 0.700 -10.618 -1.207 1.00 80.69 182 SER A CA 1
ATOM 1409 C C . SER A 1 182 ? -0.362 -11.070 -0.210 1.00 80.69 182 SER A C 1
ATOM 1411 O O . SER A 1 182 ? -0.188 -10.857 0.986 1.00 80.69 182 SER A O 1
ATOM 1413 N N . PHE A 1 183 ? -1.470 -11.647 -0.687 1.00 83.12 183 PHE A N 1
ATOM 1414 C CA . PHE A 1 183 ? -2.541 -12.111 0.198 1.00 83.12 183 PHE A CA 1
ATOM 1415 C C . PHE A 1 183 ? -2.071 -13.302 1.030 1.00 83.12 183 PHE A C 1
ATOM 1417 O O . PHE A 1 183 ? -2.328 -13.338 2.232 1.00 83.12 183 PHE A O 1
ATOM 1424 N N . LEU A 1 184 ? -1.313 -14.217 0.420 1.00 85.31 184 LEU A N 1
ATOM 1425 C CA . LEU A 1 184 ? -0.721 -15.352 1.116 1.00 85.31 184 LEU A CA 1
ATOM 1426 C C . LEU A 1 184 ? 0.343 -14.914 2.128 1.00 85.31 184 LEU A C 1
ATOM 1428 O O . LEU A 1 184 ? 0.368 -15.448 3.228 1.00 85.31 184 LEU A O 1
ATOM 1432 N N . ALA A 1 185 ? 1.178 -13.921 1.804 1.00 82.81 185 ALA A N 1
ATOM 1433 C CA . ALA A 1 185 ? 2.167 -13.394 2.743 1.00 82.81 185 ALA A CA 1
ATOM 1434 C C . ALA A 1 185 ? 1.504 -12.797 3.990 1.00 82.81 185 ALA A C 1
ATOM 1436 O O . ALA A 1 185 ? 1.894 -13.128 5.106 1.00 82.81 185 ALA A O 1
ATOM 1437 N N . VAL A 1 186 ? 0.472 -11.962 3.825 1.00 82.69 186 VAL A N 1
ATOM 1438 C CA . VAL A 1 186 ? -0.232 -11.368 4.974 1.00 82.69 186 VAL A CA 1
ATOM 1439 C C . VAL A 1 186 ? -1.007 -12.434 5.756 1.00 82.69 186 VAL A C 1
ATOM 1441 O O . VAL A 1 186 ? -0.952 -12.431 6.982 1.00 82.69 186 VAL A O 1
ATOM 1444 N N . ALA A 1 187 ? -1.674 -13.377 5.083 1.00 84.19 187 ALA A N 1
ATOM 1445 C CA . ALA A 1 187 ? -2.344 -14.496 5.751 1.00 84.19 187 ALA A CA 1
ATOM 1446 C C . ALA A 1 187 ? -1.353 -15.377 6.530 1.00 84.19 187 ALA A C 1
ATOM 1448 O O . ALA A 1 187 ? -1.629 -15.751 7.667 1.00 84.19 187 ALA A O 1
ATOM 1449 N N . GLY A 1 188 ? -0.183 -15.649 5.947 1.00 83.62 188 GLY A N 1
ATOM 1450 C CA . GLY A 1 188 ? 0.910 -16.370 6.587 1.00 83.62 188 GLY A CA 1
ATOM 1451 C C . GLY A 1 188 ? 1.405 -15.646 7.833 1.00 83.62 188 GLY A C 1
ATOM 1452 O O . GLY A 1 188 ? 1.473 -16.264 8.888 1.00 83.62 188 GLY A O 1
ATOM 1453 N N . ILE A 1 189 ? 1.666 -14.337 7.755 1.00 84.19 189 ILE A N 1
ATOM 1454 C CA . ILE A 1 189 ? 2.045 -13.537 8.930 1.00 84.19 189 ILE A CA 1
ATOM 1455 C C . ILE A 1 189 ? 0.984 -13.688 10.022 1.00 84.19 189 ILE A C 1
ATOM 1457 O O . ILE A 1 189 ? 1.306 -14.130 11.115 1.00 84.19 189 ILE A O 1
ATOM 1461 N N . VAL A 1 190 ? -0.291 -13.429 9.719 1.00 84.88 190 VAL A N 1
ATOM 1462 C CA . VAL A 1 190 ? -1.356 -13.498 10.735 1.00 84.88 190 VAL A CA 1
ATOM 1463 C C . VAL A 1 190 ? -1.500 -14.894 11.340 1.00 84.88 190 VAL A C 1
ATOM 1465 O O . VAL A 1 190 ? -1.768 -15.008 12.533 1.00 84.88 190 VAL A O 1
ATOM 1468 N N . TYR A 1 191 ? -1.313 -15.948 10.546 1.00 85.19 191 TYR A N 1
ATOM 1469 C CA . TYR A 1 191 ? -1.406 -17.317 11.039 1.00 85.19 191 TYR A CA 1
ATOM 1470 C C . TYR A 1 191 ? -0.192 -17.712 11.882 1.00 85.19 191 TYR A C 1
ATOM 1472 O O . TYR A 1 191 ? -0.366 -18.302 12.939 1.00 85.19 191 TYR A O 1
ATOM 1480 N N . PHE A 1 192 ? 1.030 -17.379 11.458 1.00 85.38 192 PHE A N 1
ATOM 1481 C CA . PHE A 1 192 ? 2.261 -17.806 12.131 1.00 85.38 192 PHE A CA 1
ATOM 1482 C C . PHE A 1 192 ? 2.657 -16.930 13.326 1.00 85.38 192 PHE A C 1
ATOM 1484 O O . PHE A 1 192 ? 3.291 -17.445 14.247 1.00 85.38 192 PHE A O 1
ATOM 1491 N N . THR A 1 193 ? 2.282 -15.646 13.357 1.00 83.94 193 THR A N 1
ATOM 1492 C CA . THR A 1 193 ? 2.565 -14.743 14.487 1.00 83.94 193 THR A CA 1
ATOM 1493 C C . THR A 1 193 ? 2.133 -15.313 15.848 1.00 83.94 193 THR A C 1
ATOM 1495 O O . THR A 1 193 ? 2.994 -15.385 16.725 1.00 83.94 193 THR A O 1
ATOM 1498 N N . PRO A 1 194 ? 0.884 -15.785 16.058 1.00 79.19 194 PRO A N 1
ATOM 1499 C CA . PRO A 1 194 ? 0.475 -16.320 17.359 1.00 79.19 194 PRO A CA 1
ATOM 1500 C C . PRO A 1 194 ? 1.245 -17.591 17.749 1.00 79.19 194 PRO A C 1
ATOM 1502 O O . PRO A 1 194 ? 1.584 -17.766 18.916 1.00 79.19 194 PRO A O 1
ATOM 1505 N N . TYR A 1 195 ? 1.587 -18.460 16.790 1.00 76.25 195 TYR A N 1
ATOM 1506 C CA . TYR A 1 195 ? 2.391 -19.658 17.071 1.00 76.25 195 TYR A CA 1
ATOM 1507 C C . TYR A 1 195 ? 3.822 -19.318 17.500 1.00 76.25 195 TYR A C 1
ATOM 1509 O O . TYR A 1 195 ? 4.394 -20.028 18.327 1.00 76.25 195 TYR A O 1
ATOM 1517 N N . LEU A 1 196 ? 4.405 -18.249 16.948 1.00 77.56 196 LEU A N 1
ATOM 1518 C CA . LEU A 1 196 ? 5.731 -17.790 17.351 1.00 77.56 196 LEU A CA 1
ATOM 1519 C C . LEU A 1 196 ? 5.703 -17.144 18.740 1.00 77.56 196 LEU A C 1
ATOM 1521 O O . LEU A 1 196 ? 6.562 -17.460 19.558 1.00 77.56 196 LEU A O 1
ATOM 1525 N N . GLU A 1 197 ? 4.713 -16.294 19.028 1.00 76.44 197 GLU A N 1
ATOM 1526 C CA . GLU A 1 197 ? 4.579 -15.641 20.341 1.00 76.44 197 GLU A CA 1
ATOM 1527 C C . GLU A 1 197 ? 4.424 -16.646 21.485 1.00 76.44 197 GLU A C 1
ATOM 1529 O O . GLU A 1 197 ? 5.005 -16.450 22.550 1.00 76.44 197 GLU A O 1
ATOM 1534 N N . ILE A 1 198 ? 3.694 -17.742 21.262 1.00 77.25 198 ILE A N 1
ATOM 1535 C CA . ILE A 1 198 ? 3.520 -18.807 22.262 1.00 77.25 198 ILE A CA 1
ATOM 1536 C C . ILE A 1 198 ? 4.834 -19.550 22.538 1.00 77.25 198 ILE A C 1
ATOM 1538 O O . ILE A 1 198 ? 5.025 -20.049 23.638 1.00 77.25 198 ILE A O 1
ATOM 1542 N N . LYS A 1 199 ? 5.737 -19.641 21.555 1.00 71.69 199 LYS A N 1
ATOM 1543 C CA . LYS A 1 199 ? 7.001 -20.389 21.669 1.00 71.69 199 LYS A CA 1
ATOM 1544 C C . LYS A 1 199 ? 8.180 -19.532 22.150 1.00 71.69 199 LYS A C 1
ATOM 1546 O O . LYS A 1 199 ? 9.215 -20.078 22.519 1.00 71.69 199 LYS A O 1
ATOM 1551 N N . LEU A 1 200 ? 8.044 -18.207 22.070 1.00 69.50 200 LEU A N 1
ATOM 1552 C CA . LEU A 1 200 ? 9.022 -17.217 22.534 1.00 69.50 200 LEU A CA 1
ATOM 1553 C C . LEU A 1 200 ? 8.724 -16.683 23.948 1.00 69.50 200 LEU A C 1
ATOM 1555 O O . LEU A 1 200 ? 9.569 -15.983 24.503 1.00 69.50 200 LEU A O 1
ATOM 1559 N N . LYS A 1 201 ? 7.555 -17.003 24.515 1.00 47.84 201 LYS A N 1
ATOM 1560 C CA . LYS A 1 201 ? 7.259 -16.885 25.951 1.00 47.84 201 LYS A CA 1
ATOM 1561 C C . LYS A 1 201 ? 7.597 -18.180 26.676 1.00 47.84 201 LYS A C 1
ATOM 1563 O O . LYS A 1 201 ? 7.992 -18.065 27.855 1.00 47.84 201 LYS A O 1
#

pLDDT: mean 70.46, std 12.62, range [43.0, 88.5]

InterPro domains:
  IPR004477 ComEC/Rec2-related protein [PF03772] (60-199)
  IPR004477 ComEC/Rec2-related protein [TIGR00360] (81-197)
  IPR052159 Bacterial competence-related DNA uptake protein [PTHR30619] (1-183)

Sequence (201 aa):
QRYLSYQGIWVELAIGMVTVVKRGGGNPLIKWAHKSRDWMVRVIEHTLPEPYSLVLKGIMLGDKESLPLTVQESFLRTGTGHILVVSGLHVGLILLLLLILFRVLALPSRLAFFIAMPILGYYALLTGLRPPVIRATLMVVIGLVSLTIGRDTPLLAILSLTCLIILLLNPLALFSASFQLSFLAVAGIVYFTPYLEIKLK

Organism: NCBI:txid412755

Secondary structure (DSSP, 8-state):
-HHHHTTT-------S------S--S-HHHHHHHHHHHHHHHHHHHHS-TTHHHHHHHHHT---TTS-HHHHHHHHHTTGGGTTS--HHHHHHHHHHHHHHHHHTT--HHHHHHHHHHHHHHHHHHTT--HHHHHHHHHHHHHHHHHHHT----HHHHHHHHHHHHHHH-GGGGG-HHHHHHHHHHHHHHHHHHHHHHHH-

Radius of gyration: 19.84 Å; chains: 1; bounding box: 41×39×62 Å

Foldseek 3Di:
DVVVVLVVNPDDDPDPDDDDPDDDDDDVLLVVLVVVLVVVLVVLPVPDDPPVSVQVCLQQQVPPVSHDPVVCVVCVVVVNNVSSGDALVVLVVVLVVLVVVCVVVVHDLVVSLVVSLVVLVSVCSNSPVDPRSVLSSQLVNLVSVCVVVVHPDDSVNSLVVSVVVVCVVRVSLVVDPVSVVVSVVVVVCSVCVVVVVVVVD